Protein AF-A0A8S2HWI0-F1 (afdb_monomer_lite)

pLDDT: mean 72.21, std 16.5, range [36.41, 97.5]

Secondary structure (DSSP, 8-state):
-HHHHHHHHHH--HHHHHHHHHHHHHHHHHHHHSSSSS-HHHHHHHHHHHHHHHHTT-HHHHHHHHHH-HHHHHHHH-HHHHHHHHHHHHSSHHHHHHHHHHHHTSTTTTTS--TTHHHHHHHHT-HHHHHHHHHH-GGGGG---TTS--HHHHHHHH--SS-HHHHHHHHHTT--TT---TTS--HHHHHHSGGGHHHHHHHHHHHHHHTTT-HHHHHHHS--

Foldseek 3Di:
DVVVLVCCVVPNDPVSVLVVLLVVLVVVLCVLPVPDDDDPVSLVVVLVVLLVCLVVLVLVSVVCCCVPVVSVLVSQQDPVCVLSLVCSLVVDPSSVVSLVCVLVVPPPPRRPPDLCNLLSCLQVVVPVNNLSVCVVPVCQQCRADPQRDGSLLSNLAPHADDCLVVNVVSVVSVRDQADATNVRDGNLNSCPDPRNPVSVVVNVVVCVVVVVPDPPPCCVNVPD

Sequence (224 aa):
MTRAIETVKKNGTFVEIAQWEIMNIITDIYNSTETTSWNDNVNDEFKSILGRLINKNRVDAVLFIYRHLYHVRDFFNQSKNCRTIVDHITGNELGGQLIKTFIDKKPLQNWIIGKDLIFILLQKKERKFLKKLFLLFPFLVHQLDEDGNDPLLHICLKVRGCRHRFVQFLTTMKADLQRINFNGEDFFGAIHLERNRKLLKKLNMEEINHEQRNIRFIEIISNV

Structure (mmCIF, N/CA/C/O backbone):
data_AF-A0A8S2HWI0-F1
#
_entry.id   AF-A0A8S2HWI0-F1
#
loop_
_atom_site.group_PDB
_atom_site.id
_atom_site.type_symbol
_atom_site.label_atom_id
_atom_site.label_alt_id
_atom_site.label_comp_id
_atom_site.label_asym_id
_atom_site.label_entity_id
_atom_site.label_seq_id
_atom_site.pdbx_PDB_ins_code
_atom_site.Cartn_x
_atom_site.Cartn_y
_atom_site.Cartn_z
_atom_site.occupancy
_atom_site.B_iso_or_equiv
_atom_site.auth_seq_id
_atom_site.auth_com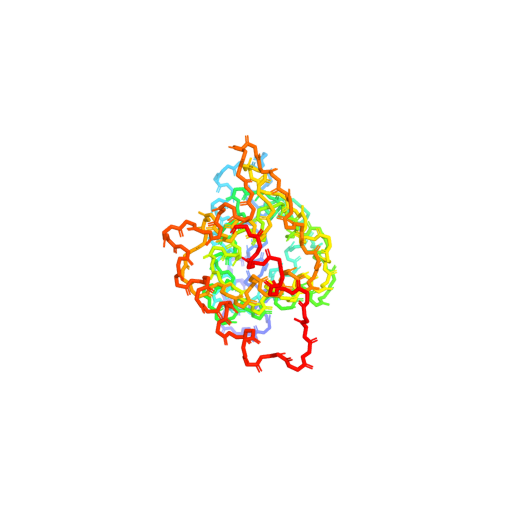p_id
_atom_site.auth_asym_id
_atom_site.auth_atom_id
_atom_site.pdbx_PDB_model_num
ATOM 1 N N . MET A 1 1 ? -25.343 11.512 34.340 1.00 43.44 1 MET A N 1
ATOM 2 C CA . MET A 1 1 ? -24.330 10.782 33.542 1.00 43.44 1 MET A CA 1
ATOM 3 C C . MET A 1 1 ? -23.050 10.500 34.329 1.00 43.44 1 MET A C 1
ATOM 5 O O . MET A 1 1 ? -22.689 9.340 34.447 1.00 43.44 1 MET A O 1
ATOM 9 N N . THR A 1 2 ? -22.410 11.499 34.946 1.00 40.59 2 THR A N 1
ATOM 10 C CA . THR A 1 2 ? -21.086 11.395 35.608 1.00 40.59 2 THR A CA 1
ATOM 11 C C . THR A 1 2 ? -20.974 10.337 36.719 1.00 40.59 2 THR A C 1
ATOM 13 O O . THR A 1 2 ? -19.967 9.644 36.797 1.00 40.59 2 THR A O 1
ATOM 16 N N . ARG A 1 3 ? -22.023 10.121 37.528 1.00 36.41 3 ARG A N 1
ATOM 17 C CA . ARG A 1 3 ? -22.025 9.070 38.571 1.00 36.41 3 ARG A CA 1
ATOM 18 C C . ARG A 1 3 ? -22.105 7.645 38.017 1.00 36.41 3 ARG A C 1
ATOM 20 O O . ARG A 1 3 ? -21.379 6.781 38.486 1.00 36.41 3 ARG A O 1
ATOM 27 N N . ALA A 1 4 ? -22.927 7.412 36.992 1.00 43.88 4 ALA A N 1
ATOM 28 C CA . ALA A 1 4 ? -23.010 6.106 36.327 1.00 43.88 4 ALA A CA 1
ATOM 29 C C . ALA A 1 4 ? -21.689 5.752 35.613 1.00 43.88 4 ALA A C 1
ATOM 31 O O . ALA A 1 4 ? -21.278 4.594 35.587 1.00 43.88 4 ALA A O 1
ATOM 32 N N . ILE A 1 5 ? -20.988 6.777 35.112 1.00 45.16 5 ILE A N 1
ATOM 33 C CA . ILE A 1 5 ? -19.678 6.676 34.454 1.00 45.16 5 ILE A CA 1
ATOM 34 C C . ILE A 1 5 ? -18.583 6.170 35.411 1.00 45.16 5 ILE A C 1
ATOM 36 O O . ILE A 1 5 ? -17.779 5.318 35.033 1.00 45.16 5 ILE A O 1
ATOM 40 N N . GLU A 1 6 ? -18.550 6.646 36.656 1.00 46.50 6 GLU A N 1
ATOM 41 C CA . GLU A 1 6 ? -17.571 6.174 37.647 1.00 46.50 6 GLU A CA 1
ATOM 42 C C . GLU A 1 6 ? -17.863 4.751 38.136 1.00 46.50 6 GLU A C 1
ATOM 44 O O . GLU A 1 6 ? -16.939 4.012 38.477 1.00 46.50 6 GLU A O 1
ATOM 49 N N . THR A 1 7 ? -19.135 4.340 38.139 1.00 44.84 7 THR A N 1
ATOM 50 C CA . THR A 1 7 ? -19.546 3.007 38.600 1.00 44.84 7 THR A CA 1
ATOM 51 C C . THR A 1 7 ? -19.172 1.907 37.603 1.00 44.84 7 THR A C 1
ATOM 53 O O . THR A 1 7 ? -18.623 0.888 38.014 1.00 44.84 7 THR A O 1
ATOM 56 N N . VAL A 1 8 ? -19.370 2.124 36.295 1.00 50.25 8 VAL A N 1
ATOM 57 C CA . VAL A 1 8 ? -18.982 1.149 35.251 1.00 50.25 8 VAL A CA 1
ATOM 58 C C . VAL A 1 8 ? -17.459 1.007 35.154 1.00 50.25 8 VAL A C 1
ATOM 60 O O . VAL A 1 8 ? -16.954 -0.100 35.002 1.00 50.25 8 VAL A O 1
ATOM 63 N N . LYS A 1 9 ? -16.702 2.098 35.333 1.00 51.06 9 LYS A N 1
ATOM 64 C CA . LYS A 1 9 ? -15.230 2.044 35.393 1.00 51.06 9 LYS A CA 1
ATOM 65 C C . LYS A 1 9 ? -14.687 1.256 36.584 1.00 51.06 9 LYS A C 1
ATOM 67 O O . LYS A 1 9 ? -13.630 0.647 36.459 1.00 51.06 9 LYS A O 1
ATOM 72 N N . LYS A 1 10 ? -15.357 1.326 37.739 1.00 51.72 10 LYS A N 1
ATOM 73 C CA . LYS A 1 10 ? -14.914 0.648 38.966 1.00 51.72 10 LYS A CA 1
ATOM 74 C C . LYS A 1 10 ? -15.351 -0.814 39.033 1.00 51.72 10 LYS A C 1
ATOM 76 O O . LYS A 1 10 ? -14.586 -1.626 39.537 1.00 51.72 10 LYS A O 1
ATOM 81 N N . ASN A 1 11 ? -16.548 -1.136 38.535 1.00 49.09 11 ASN A N 1
ATOM 82 C CA . ASN A 1 11 ? -17.209 -2.417 38.814 1.00 49.09 11 ASN A CA 1
ATOM 83 C C . ASN A 1 11 ? -17.697 -3.164 37.560 1.00 49.09 11 ASN A C 1
ATOM 85 O O . ASN A 1 11 ? -18.305 -4.223 37.694 1.00 49.09 11 ASN A O 1
ATOM 89 N N . GLY A 1 12 ? -17.489 -2.618 36.360 1.00 47.47 12 GLY A N 1
ATOM 90 C CA . GLY A 1 12 ? -17.929 -3.247 35.118 1.00 47.47 12 GLY A CA 1
ATOM 91 C C . GLY A 1 12 ? -17.100 -4.478 34.762 1.00 47.47 12 GLY A C 1
ATOM 92 O O . GLY A 1 12 ? -15.900 -4.557 35.027 1.00 47.47 12 GLY A O 1
ATOM 93 N N . THR A 1 13 ? -17.738 -5.435 34.101 1.00 55.41 13 THR A N 1
ATOM 94 C CA . THR A 1 13 ? -17.042 -6.516 33.406 1.00 55.41 13 THR A CA 1
ATOM 95 C C . THR A 1 13 ? -16.159 -5.946 32.292 1.00 55.41 13 THR A C 1
ATOM 97 O O . THR A 1 13 ? -16.391 -4.850 31.775 1.00 55.41 13 THR A O 1
ATOM 100 N N . PHE A 1 14 ? -15.148 -6.708 31.866 1.00 42.97 14 PHE A N 1
ATOM 101 C CA . PHE A 1 14 ? -14.262 -6.304 30.768 1.00 42.97 14 PHE A CA 1
ATOM 102 C C . PHE A 1 14 ? -15.039 -5.872 29.508 1.00 42.97 14 PHE A C 1
ATOM 104 O O . PHE A 1 14 ? -14.653 -4.914 28.844 1.00 42.97 14 PHE A O 1
ATOM 111 N N . VAL A 1 15 ? -16.165 -6.532 29.211 1.00 44.25 15 VAL A N 1
ATOM 112 C CA . VAL A 1 15 ? -17.039 -6.219 28.068 1.00 44.25 15 VAL A CA 1
ATOM 113 C C . VAL A 1 15 ? -17.748 -4.873 28.242 1.00 44.25 15 VAL A C 1
ATOM 115 O O . VAL A 1 15 ? -17.807 -4.094 27.294 1.00 44.25 15 VAL A O 1
ATOM 118 N N . GLU A 1 16 ? -18.237 -4.561 29.440 1.00 48.56 16 GLU A N 1
ATOM 119 C CA . GLU A 1 16 ? -18.929 -3.297 29.724 1.00 48.56 16 GLU A CA 1
ATOM 120 C C . GLU A 1 16 ? -17.967 -2.109 29.699 1.00 48.56 16 GLU A C 1
ATOM 122 O O . GLU A 1 16 ? -18.288 -1.067 29.132 1.00 48.56 16 GLU A O 1
ATOM 127 N N . ILE A 1 17 ? -16.749 -2.281 30.221 1.00 52.78 17 ILE A N 1
ATOM 128 C CA . ILE A 1 17 ? -15.680 -1.277 30.113 1.00 52.78 17 ILE A CA 1
ATOM 129 C C . ILE A 1 17 ? -15.308 -1.071 28.640 1.00 52.78 17 ILE A C 1
ATOM 131 O O . ILE A 1 17 ? -15.163 0.060 28.174 1.00 52.78 17 ILE A O 1
ATOM 135 N N . ALA A 1 18 ? -15.203 -2.162 27.884 1.00 53.66 18 ALA A N 1
ATOM 136 C CA . ALA A 1 18 ? -14.855 -2.136 26.476 1.00 53.66 18 ALA A CA 1
ATOM 137 C C . ALA A 1 18 ? -15.924 -1.434 25.613 1.00 53.66 18 ALA A C 1
ATOM 139 O O . ALA A 1 18 ? -15.571 -0.648 24.729 1.00 53.66 18 ALA A O 1
ATOM 140 N N . GLN A 1 19 ? -17.207 -1.691 25.867 1.00 55.00 19 GLN A N 1
ATOM 141 C CA . GLN A 1 19 ? -18.339 -1.018 25.223 1.00 55.00 19 GLN A CA 1
ATOM 142 C C . GLN A 1 19 ? -18.451 0.444 25.655 1.00 55.00 19 GLN A C 1
ATOM 144 O O . GLN A 1 19 ? -18.734 1.303 24.826 1.00 55.00 19 GLN A O 1
ATOM 149 N N . TRP A 1 20 ? -18.164 0.749 26.920 1.00 65.38 20 TRP A N 1
ATOM 150 C CA . TRP A 1 20 ? -18.146 2.113 27.436 1.00 65.38 20 TRP A CA 1
ATOM 151 C C . TRP A 1 20 ? -17.056 2.966 26.779 1.00 65.38 20 TRP A C 1
ATOM 153 O O . TRP A 1 20 ? -17.332 4.079 26.343 1.00 65.38 20 TRP A O 1
ATOM 163 N N . GLU A 1 21 ? -15.836 2.439 26.630 1.00 60.59 21 GLU A N 1
ATOM 164 C CA . GLU A 1 21 ? -14.765 3.142 25.913 1.00 60.59 21 GLU A CA 1
ATOM 165 C C . GLU A 1 21 ? -15.150 3.420 24.455 1.00 60.59 21 GLU A C 1
ATOM 167 O O . GLU A 1 21 ? -14.889 4.511 23.953 1.00 60.59 21 GLU A O 1
ATOM 172 N N . ILE A 1 22 ? -15.808 2.459 23.794 1.00 60.03 22 ILE A N 1
ATOM 173 C CA . ILE A 1 22 ? -16.350 2.636 22.441 1.00 60.03 22 ILE A CA 1
ATOM 174 C C . ILE A 1 22 ? -17.415 3.733 22.431 1.00 60.03 22 ILE A C 1
ATOM 176 O O . ILE A 1 22 ? -17.346 4.621 21.591 1.00 60.03 22 ILE A O 1
ATOM 180 N N . MET A 1 23 ? -18.376 3.700 23.354 1.00 65.00 23 MET A N 1
ATOM 181 C CA . MET A 1 23 ? -19.466 4.677 23.414 1.00 65.00 23 MET A CA 1
ATOM 182 C C . MET A 1 23 ? -18.968 6.086 23.714 1.00 65.00 23 MET A C 1
ATOM 184 O O . MET A 1 23 ? -19.448 7.031 23.097 1.00 65.00 23 MET A O 1
ATOM 188 N N . ASN A 1 24 ? -17.980 6.239 24.594 1.00 66.81 24 ASN A N 1
ATOM 189 C CA . ASN A 1 24 ? -17.339 7.527 24.828 1.00 66.81 24 ASN A CA 1
ATOM 190 C C . ASN A 1 24 ? -16.636 8.033 23.576 1.00 66.81 24 ASN A C 1
ATOM 192 O O . ASN A 1 24 ? -16.841 9.172 23.197 1.00 66.81 24 ASN A O 1
ATOM 196 N N . ILE A 1 25 ? -15.879 7.172 22.896 1.00 63.09 25 ILE A N 1
ATOM 197 C CA . ILE A 1 25 ? -15.217 7.532 21.643 1.00 63.09 25 ILE A CA 1
ATOM 198 C C . ILE A 1 25 ? -16.237 7.925 20.569 1.00 63.09 25 ILE A C 1
ATOM 200 O O . ILE A 1 25 ? -16.042 8.918 19.882 1.00 63.09 25 ILE A O 1
ATOM 204 N N . ILE A 1 26 ? -17.337 7.181 20.434 1.00 65.00 26 ILE A N 1
ATOM 205 C CA . ILE A 1 26 ? -18.432 7.522 19.518 1.00 65.00 26 ILE A CA 1
ATOM 206 C C . ILE A 1 26 ? -19.050 8.864 19.905 1.00 65.00 26 ILE A C 1
ATOM 208 O O . ILE A 1 26 ? -19.326 9.662 19.023 1.00 65.00 26 ILE A O 1
ATOM 212 N N . THR A 1 27 ? -19.246 9.120 21.197 1.00 66.94 27 THR A N 1
ATOM 213 C CA . THR A 1 27 ? -19.812 10.378 21.702 1.00 66.94 27 THR A CA 1
ATOM 214 C C . THR A 1 27 ? -18.865 11.550 21.447 1.00 66.94 27 THR A C 1
ATOM 216 O O . THR A 1 27 ? -19.312 12.588 20.980 1.00 66.94 27 THR A O 1
ATOM 219 N N . ASP A 1 28 ? -17.560 11.378 21.665 1.00 65.31 28 ASP A N 1
ATOM 220 C CA . ASP A 1 28 ? -16.526 12.376 21.366 1.00 65.31 28 ASP A CA 1
ATOM 221 C C . ASP A 1 28 ? -16.476 12.677 19.855 1.00 65.31 28 ASP A C 1
ATOM 223 O O . ASP A 1 28 ? -16.432 13.833 19.436 1.00 65.31 28 ASP A O 1
ATOM 227 N N . ILE A 1 29 ? -16.572 11.641 19.015 1.00 61.88 29 ILE A N 1
ATOM 228 C CA . ILE A 1 29 ? -16.668 11.777 17.553 1.00 61.88 29 ILE A CA 1
ATOM 229 C C . ILE A 1 29 ? -17.963 12.488 17.148 1.00 61.88 29 ILE A C 1
ATOM 231 O O . ILE A 1 29 ? -17.956 13.359 16.285 1.00 61.88 29 ILE A O 1
ATOM 235 N N . TYR A 1 30 ? -19.088 12.125 17.752 1.00 64.94 30 TYR A N 1
ATOM 236 C CA . TYR A 1 30 ? -20.390 12.694 17.427 1.00 64.94 30 TYR A CA 1
ATOM 237 C C . TYR A 1 30 ? -20.452 14.177 17.827 1.00 64.94 30 TYR A C 1
ATOM 239 O O . TYR A 1 30 ? -20.789 15.023 17.007 1.00 64.94 30 TYR A O 1
ATOM 247 N N . ASN A 1 31 ? -19.978 14.517 19.028 1.00 65.19 31 ASN A N 1
ATOM 248 C CA . ASN A 1 31 ? -19.883 15.896 19.511 1.00 65.19 31 ASN A CA 1
ATOM 249 C C . ASN A 1 31 ? -18.916 16.752 18.672 1.00 65.19 31 ASN A C 1
ATOM 251 O O . ASN A 1 31 ? -19.182 17.933 18.447 1.00 65.19 31 ASN A O 1
ATOM 255 N N . SER A 1 32 ? -17.807 16.176 18.192 1.00 59.81 32 SER A N 1
ATOM 256 C CA . SER A 1 32 ? -16.852 16.881 17.319 1.00 59.81 32 SER A CA 1
ATOM 257 C C . SER A 1 32 ? -17.343 17.030 15.871 1.00 59.81 32 SER A C 1
ATOM 259 O O . SER A 1 32 ? -16.843 17.891 15.150 1.00 59.81 32 SER A O 1
ATOM 261 N N . THR A 1 33 ? -18.346 16.253 15.441 1.00 57.75 33 THR A N 1
ATOM 262 C CA . THR A 1 33 ? -18.880 16.267 14.063 1.00 57.75 33 THR A CA 1
ATOM 263 C C . THR A 1 33 ? -20.257 16.922 13.922 1.00 57.75 33 THR A C 1
ATOM 265 O O . THR A 1 33 ? -20.608 17.331 12.817 1.00 57.75 33 THR A O 1
ATOM 268 N N . GLU A 1 34 ? -21.023 17.102 15.005 1.00 52.88 34 GLU A N 1
ATOM 269 C CA . GLU A 1 34 ? -22.351 17.745 14.979 1.00 52.88 34 GLU A CA 1
ATOM 270 C C . GLU A 1 34 ? -22.319 19.248 14.651 1.00 52.88 34 GLU A C 1
ATOM 272 O O . GLU A 1 34 ? -23.355 19.827 14.329 1.00 52.88 34 GLU A O 1
ATOM 277 N N . THR A 1 35 ? -21.153 19.901 14.711 1.00 47.28 35 THR A N 1
ATOM 278 C CA . THR A 1 35 ? -21.071 21.371 14.641 1.00 47.28 35 THR A CA 1
ATOM 279 C C . THR A 1 35 ? -20.371 21.938 13.407 1.00 47.28 35 THR A C 1
ATOM 281 O O . THR A 1 35 ? -20.519 23.127 13.144 1.00 47.28 35 THR A O 1
ATOM 284 N N . THR A 1 36 ? -19.648 21.151 12.603 1.00 46.75 36 THR A N 1
ATOM 285 C CA . THR A 1 36 ? -18.991 21.665 11.384 1.00 46.75 36 THR A CA 1
ATOM 286 C C . THR A 1 36 ? -18.715 20.575 10.351 1.00 46.75 36 THR A C 1
ATOM 288 O O . THR A 1 36 ? -18.525 19.407 10.677 1.00 46.75 36 THR A O 1
ATOM 291 N N . SER A 1 37 ? -18.643 20.980 9.079 1.00 56.03 37 SER A N 1
ATOM 292 C CA . SER A 1 37 ? -18.050 20.185 7.998 1.00 56.03 37 SER A CA 1
ATOM 293 C C . SER A 1 37 ? -16.707 19.594 8.438 1.00 56.03 37 SER A C 1
ATOM 295 O O . SER A 1 37 ? -15.893 20.334 8.994 1.00 56.03 37 SER A O 1
ATOM 297 N N . TRP A 1 38 ? -16.460 18.312 8.142 1.00 59.75 38 TRP A N 1
ATOM 298 C CA . TRP A 1 38 ? -15.186 17.621 8.386 1.00 59.75 38 TRP A CA 1
ATOM 299 C C . TRP A 1 38 ? -13.982 18.495 8.002 1.00 59.75 38 TRP A C 1
ATOM 301 O O . TRP A 1 38 ? -13.651 18.640 6.825 1.00 59.75 38 TRP A O 1
ATOM 311 N N . ASN A 1 39 ? -13.339 19.087 9.008 1.00 62.12 39 ASN A N 1
ATOM 312 C CA . ASN A 1 39 ? -12.193 19.980 8.863 1.00 62.12 39 ASN A CA 1
ATOM 313 C C . ASN A 1 39 ? -10.931 19.327 9.451 1.00 62.12 39 ASN A C 1
ATOM 315 O O . ASN A 1 39 ? -10.969 18.214 9.980 1.00 62.12 39 ASN A O 1
ATOM 319 N N . ASP A 1 40 ? -9.786 19.994 9.326 1.00 67.56 40 ASP A N 1
ATOM 320 C CA . ASP A 1 40 ? -8.505 19.423 9.752 1.00 67.56 40 ASP A CA 1
ATOM 321 C C . ASP A 1 40 ? -8.408 19.177 11.266 1.00 67.56 40 ASP A C 1
ATOM 323 O O . ASP A 1 40 ? -7.804 18.186 11.671 1.00 67.56 40 ASP A O 1
ATOM 327 N N . ASN A 1 41 ? -9.101 19.964 12.094 1.00 66.88 41 ASN A N 1
ATOM 328 C CA . ASN A 1 41 ? -9.112 19.764 13.546 1.00 66.88 41 ASN A CA 1
ATOM 329 C C . ASN A 1 41 ? -9.833 18.462 13.937 1.00 66.88 41 ASN A C 1
ATOM 331 O O . ASN A 1 41 ? -9.316 17.686 14.740 1.00 66.88 41 ASN A O 1
ATOM 335 N N . VAL A 1 42 ? -10.987 18.179 13.318 1.00 67.88 42 VAL A N 1
ATOM 336 C CA . VAL A 1 42 ? -11.734 16.922 13.531 1.00 67.88 42 VAL A CA 1
ATOM 337 C C . VAL A 1 42 ? -10.920 15.715 13.047 1.00 67.88 42 VAL A C 1
ATOM 339 O O . VAL A 1 42 ? -10.902 14.665 13.694 1.00 67.88 42 VAL A O 1
ATOM 342 N N . ASN A 1 43 ? -10.181 15.864 11.940 1.00 70.50 43 ASN A N 1
ATOM 343 C CA . ASN A 1 43 ? -9.282 14.818 11.448 1.00 70.50 43 ASN A CA 1
ATOM 344 C C . ASN A 1 43 ? -8.189 14.476 12.468 1.00 70.50 43 ASN A C 1
ATOM 346 O O . ASN A 1 43 ? -7.896 13.299 12.675 1.00 70.50 43 ASN A O 1
ATOM 350 N N . ASP A 1 44 ? -7.572 15.476 13.094 1.00 73.25 44 ASP A N 1
ATOM 351 C CA . ASP A 1 44 ? -6.461 15.257 14.022 1.00 73.25 44 ASP A CA 1
ATOM 352 C C . ASP A 1 44 ? -6.911 14.632 15.348 1.00 73.25 44 ASP A C 1
ATOM 354 O O . ASP A 1 44 ? -6.257 13.713 15.859 1.00 73.25 44 ASP A O 1
ATOM 358 N N . GLU A 1 45 ? -8.076 15.028 15.857 1.00 71.94 45 GLU A N 1
ATOM 359 C CA . GLU A 1 45 ? -8.686 14.375 17.015 1.00 71.94 45 GLU A CA 1
ATOM 360 C C . GLU A 1 45 ? -9.023 12.907 16.715 1.00 71.94 45 GLU A C 1
ATOM 362 O O . GLU A 1 45 ? -8.665 12.002 17.482 1.00 71.94 45 GLU A O 1
ATOM 367 N N . PHE A 1 46 ? -9.617 12.639 15.548 1.00 73.50 46 PHE A N 1
ATOM 368 C CA . PHE A 1 46 ? -9.934 11.275 15.148 1.00 73.50 46 PHE A CA 1
ATOM 369 C C . PHE A 1 46 ? -8.679 10.415 14.921 1.00 73.50 46 PHE A C 1
ATOM 371 O O . PHE A 1 46 ? -8.659 9.255 15.340 1.00 73.50 46 PHE A O 1
ATOM 378 N N . LYS A 1 47 ? -7.591 10.960 14.352 1.00 75.50 47 LYS A N 1
ATOM 379 C CA . LYS A 1 47 ? -6.288 10.261 14.265 1.00 75.50 47 LYS A CA 1
ATOM 380 C C . LYS A 1 47 ? -5.806 9.817 15.646 1.00 75.50 47 LYS A C 1
ATOM 382 O O . LYS A 1 47 ? -5.401 8.666 15.812 1.00 75.50 47 LYS A O 1
ATOM 387 N N . SER A 1 48 ? -5.884 10.702 16.641 1.00 76.00 48 SER A N 1
ATOM 388 C CA . SER A 1 48 ? -5.489 10.403 18.023 1.00 76.00 48 SER A CA 1
ATOM 389 C C . SER A 1 48 ? -6.353 9.298 18.644 1.00 76.00 48 SER A C 1
ATOM 391 O O . SER A 1 48 ? -5.840 8.348 19.246 1.00 76.00 48 SER A O 1
ATOM 393 N N . ILE A 1 49 ? -7.674 9.368 18.461 1.00 75.62 49 ILE A N 1
ATOM 394 C CA . ILE A 1 49 ? -8.619 8.320 18.876 1.00 75.62 49 ILE A CA 1
ATOM 395 C C . ILE A 1 49 ? -8.274 6.979 18.217 1.00 75.62 49 ILE A C 1
ATOM 397 O O . ILE A 1 49 ? -8.145 5.967 18.911 1.00 75.62 49 ILE A O 1
ATOM 401 N N . LEU A 1 50 ? -8.083 6.966 16.898 1.00 75.50 50 LEU A N 1
ATOM 402 C CA . LEU A 1 50 ? -7.770 5.764 16.135 1.00 75.50 50 LEU A CA 1
ATOM 403 C C . LEU A 1 50 ? -6.448 5.136 16.595 1.00 75.50 50 LEU A C 1
ATOM 405 O O . LEU A 1 50 ? -6.398 3.931 16.838 1.00 75.50 50 LEU A O 1
ATOM 409 N N . GLY A 1 51 ? -5.404 5.945 16.791 1.00 75.00 51 GLY A N 1
ATOM 410 C CA . GLY A 1 51 ? -4.124 5.485 17.330 1.00 75.00 51 GLY A CA 1
ATOM 411 C C . GLY A 1 51 ? -4.278 4.818 18.701 1.00 75.00 51 GLY A C 1
ATOM 412 O O . GLY A 1 51 ? -3.736 3.735 18.928 1.00 75.00 51 GLY A O 1
ATOM 413 N N . ARG A 1 52 ? -5.087 5.400 19.599 1.00 77.56 52 ARG A N 1
ATOM 414 C CA . ARG A 1 52 ? -5.398 4.801 20.911 1.00 77.56 52 ARG A CA 1
ATOM 415 C C . ARG A 1 52 ? -6.147 3.473 20.784 1.00 77.56 52 ARG A C 1
ATOM 417 O O . ARG A 1 52 ? -5.798 2.525 21.484 1.00 77.56 52 ARG A O 1
ATOM 424 N N . LEU A 1 53 ? -7.144 3.385 19.901 1.00 76.75 53 LEU A N 1
ATOM 425 C CA . LEU A 1 53 ? -7.908 2.153 19.668 1.00 76.75 53 LEU A CA 1
ATOM 426 C C . LEU A 1 53 ? -7.021 1.017 19.151 1.00 76.75 53 LEU A C 1
ATOM 428 O O . LEU A 1 53 ? -7.103 -0.104 19.654 1.00 76.75 53 LEU A O 1
ATOM 432 N N . ILE A 1 54 ? -6.142 1.310 18.190 1.00 73.94 54 ILE A N 1
ATOM 433 C CA . ILE A 1 54 ? -5.203 0.332 17.628 1.00 73.94 54 ILE A CA 1
ATOM 434 C C . ILE A 1 54 ? -4.221 -0.139 18.705 1.00 73.94 54 ILE A C 1
ATOM 436 O O . ILE A 1 54 ? -4.050 -1.343 18.891 1.00 73.94 54 ILE A O 1
ATOM 440 N N . ASN A 1 55 ? -3.643 0.789 19.474 1.00 74.25 55 ASN A N 1
ATOM 441 C CA . ASN A 1 55 ? -2.712 0.461 20.559 1.00 74.25 55 ASN A CA 1
ATOM 442 C C . ASN A 1 55 ? -3.361 -0.374 21.675 1.00 74.25 55 ASN A C 1
ATOM 444 O O . ASN A 1 55 ? -2.685 -1.179 22.308 1.00 74.25 55 ASN A O 1
ATOM 448 N N . LYS A 1 56 ? -4.671 -0.215 21.904 1.00 74.12 56 LYS A N 1
ATOM 449 C CA . LYS A 1 56 ? -5.455 -1.013 22.862 1.00 74.12 56 LYS A CA 1
ATOM 450 C C . LYS A 1 56 ? -6.021 -2.317 22.276 1.00 74.12 56 LYS A C 1
ATOM 452 O O . LYS A 1 56 ? -6.831 -2.968 22.930 1.00 74.12 56 LYS A O 1
ATOM 457 N N . ASN A 1 57 ? -5.641 -2.697 21.054 1.00 70.81 57 ASN A N 1
ATOM 458 C CA . ASN A 1 57 ? -6.174 -3.860 20.334 1.00 70.81 57 ASN A CA 1
ATOM 459 C C . ASN A 1 57 ? -7.708 -3.860 20.169 1.00 70.81 57 ASN A C 1
ATOM 461 O O . ASN A 1 57 ? -8.354 -4.908 20.139 1.00 70.81 57 ASN A O 1
ATOM 465 N N . ARG A 1 58 ? -8.322 -2.680 20.061 1.00 74.44 58 ARG A N 1
ATOM 466 C CA . ARG A 1 58 ? -9.778 -2.532 19.931 1.00 74.44 58 ARG A CA 1
ATOM 467 C C . ARG A 1 58 ? -10.220 -2.597 18.471 1.00 74.44 58 ARG A C 1
ATOM 469 O O . ARG A 1 58 ? -10.834 -1.678 17.936 1.00 74.44 58 ARG A O 1
ATOM 476 N N . VAL A 1 59 ? -9.870 -3.698 17.805 1.00 71.12 59 VAL A N 1
ATOM 477 C CA . VAL A 1 59 ? -10.240 -3.989 16.406 1.00 71.12 59 VAL A CA 1
ATOM 478 C C . VAL A 1 59 ? -11.757 -3.963 16.206 1.00 71.12 59 VAL A C 1
ATOM 480 O O . VAL A 1 59 ? -12.256 -3.467 15.196 1.00 71.12 59 VAL A O 1
ATOM 483 N N . ASP A 1 60 ? -12.482 -4.474 17.197 1.00 70.19 60 ASP A N 1
ATOM 484 C CA . ASP A 1 60 ? -13.937 -4.442 17.316 1.00 70.19 60 ASP A CA 1
ATOM 485 C C . ASP A 1 60 ? -14.497 -3.015 17.232 1.00 70.19 60 ASP A C 1
ATOM 487 O O . ASP A 1 60 ? -15.416 -2.762 16.453 1.00 70.19 60 ASP A O 1
ATOM 491 N N . ALA A 1 61 ? -13.893 -2.077 17.964 1.00 74.19 61 ALA A N 1
ATOM 492 C CA . ALA A 1 61 ? -14.280 -0.671 17.980 1.00 74.19 61 ALA A CA 1
ATOM 493 C C . ALA A 1 61 ? -14.084 -0.008 16.618 1.00 74.19 61 ALA A C 1
ATOM 495 O O . ALA A 1 61 ? -14.988 0.649 16.107 1.00 74.19 61 ALA A O 1
ATOM 496 N N . VAL A 1 62 ? -12.911 -0.205 16.006 1.00 74.81 62 VAL A N 1
ATOM 497 C CA . VAL A 1 62 ? -12.604 0.401 14.703 1.00 74.81 62 VAL A CA 1
ATOM 498 C C . VAL A 1 62 ? -13.542 -0.154 13.623 1.00 74.81 62 VAL A C 1
ATOM 500 O O . VAL A 1 62 ? -14.055 0.604 12.801 1.00 74.81 62 VAL A O 1
ATOM 503 N N . LEU A 1 63 ? -13.837 -1.461 13.653 1.00 72.56 63 LEU A N 1
ATOM 504 C CA . LEU A 1 63 ? -14.839 -2.086 12.780 1.00 72.56 63 LEU A CA 1
ATOM 505 C C . LEU A 1 63 ? -16.239 -1.511 12.990 1.00 72.56 63 LEU A C 1
ATOM 507 O O . LEU A 1 63 ? -16.944 -1.274 12.009 1.00 72.56 63 LEU A O 1
ATOM 511 N N . PHE A 1 64 ? -16.648 -1.312 14.244 1.00 74.06 64 PHE A N 1
ATOM 512 C CA . PHE A 1 64 ? -17.945 -0.734 14.574 1.00 74.06 64 PHE A CA 1
ATOM 513 C C . PHE A 1 64 ? -18.064 0.689 14.020 1.00 74.06 64 PHE A C 1
ATOM 515 O O . PHE A 1 64 ? -18.995 0.969 13.265 1.00 74.06 64 PHE A O 1
ATOM 522 N N . ILE A 1 65 ? -17.081 1.547 14.314 1.00 73.94 65 ILE A N 1
ATOM 523 C CA . ILE A 1 65 ? -17.006 2.930 13.822 1.00 73.94 65 ILE A CA 1
ATOM 524 C C . ILE A 1 65 ? -17.113 2.946 12.295 1.00 73.94 65 ILE A C 1
ATOM 526 O O . ILE A 1 65 ? -17.988 3.605 11.746 1.00 73.94 65 ILE A O 1
ATOM 530 N N . TYR A 1 66 ? -16.300 2.148 11.601 1.00 72.31 66 TYR A N 1
ATOM 531 C CA . TYR A 1 66 ? -16.316 2.095 10.139 1.00 72.31 66 TYR A CA 1
ATOM 532 C C . TYR A 1 66 ? -17.678 1.675 9.550 1.00 72.31 66 TYR A C 1
ATOM 534 O O . TYR A 1 66 ? -18.126 2.188 8.514 1.00 72.31 66 TYR A O 1
ATOM 542 N N . ARG A 1 67 ? -18.335 0.690 10.174 1.00 71.38 67 ARG A N 1
ATOM 543 C CA . ARG A 1 67 ? -19.595 0.117 9.679 1.00 71.38 67 ARG A CA 1
ATOM 544 C C . ARG A 1 67 ? -20.790 1.020 9.946 1.00 71.38 67 ARG A C 1
ATOM 546 O O . ARG A 1 67 ? -21.658 1.101 9.081 1.00 71.38 67 ARG A O 1
ATOM 553 N N . HIS A 1 68 ? -20.817 1.671 11.103 1.00 69.38 68 HIS A N 1
ATOM 554 C CA . HIS A 1 68 ? -22.009 2.342 11.613 1.00 69.38 68 HIS A CA 1
ATOM 555 C C . HIS A 1 68 ? -21.916 3.873 11.600 1.00 69.38 68 HIS A C 1
ATOM 557 O O . HIS A 1 68 ? -22.955 4.524 11.573 1.00 69.38 68 HIS A O 1
ATOM 563 N N . LEU A 1 69 ? -20.716 4.463 11.549 1.00 69.44 69 LEU A N 1
ATOM 564 C CA . LEU A 1 69 ? -20.530 5.916 11.495 1.00 69.44 69 LEU A CA 1
ATOM 565 C C . LEU A 1 69 ? -20.101 6.354 10.091 1.00 69.44 69 LEU A C 1
ATOM 567 O O . LEU A 1 69 ? -18.916 6.450 9.776 1.00 69.44 69 LEU A O 1
ATOM 571 N N . TYR A 1 70 ? -21.089 6.611 9.227 1.00 64.69 70 TYR A N 1
ATOM 572 C CA . TYR A 1 70 ? -20.854 6.920 7.810 1.00 64.69 70 TYR A CA 1
ATOM 573 C C . TYR A 1 70 ? -19.984 8.171 7.605 1.00 64.69 70 TYR A C 1
ATOM 575 O O . TYR A 1 70 ? -19.097 8.153 6.765 1.00 64.69 70 TYR A O 1
ATOM 583 N N . HIS A 1 71 ? -20.176 9.218 8.407 1.00 61.47 71 HIS A N 1
ATOM 584 C CA . HIS A 1 71 ? -19.405 10.459 8.315 1.00 61.47 71 HIS A CA 1
ATOM 585 C C . HIS A 1 71 ? -17.926 10.232 8.672 1.00 61.47 71 HIS A C 1
ATOM 587 O O . HIS A 1 71 ? -17.044 10.864 8.108 1.00 61.47 71 HIS A O 1
ATOM 593 N N . VAL A 1 72 ? -17.632 9.264 9.546 1.00 64.06 72 VAL A N 1
ATOM 594 C CA . VAL A 1 72 ? -16.260 8.844 9.880 1.00 64.06 72 VAL A CA 1
ATOM 595 C C . VAL A 1 72 ? -15.654 7.963 8.794 1.00 64.06 72 VAL A C 1
ATOM 597 O O . VAL A 1 72 ? -14.436 7.876 8.668 1.00 64.06 72 VAL A O 1
ATOM 600 N N . ARG A 1 73 ? -16.474 7.307 7.968 1.00 67.25 73 ARG A N 1
ATOM 601 C CA . ARG A 1 73 ? -15.978 6.513 6.839 1.00 67.25 73 ARG A CA 1
ATOM 602 C C . ARG A 1 73 ? -15.153 7.368 5.880 1.00 67.25 73 ARG A C 1
ATOM 604 O O . ARG A 1 73 ? -14.123 6.901 5.397 1.00 67.25 73 ARG A O 1
ATOM 611 N N . ASP A 1 74 ? -15.572 8.610 5.665 1.00 67.00 74 ASP A N 1
ATOM 612 C CA . ASP A 1 74 ? -14.911 9.538 4.752 1.00 67.00 74 ASP A CA 1
ATOM 613 C C . ASP A 1 74 ? -13.502 9.902 5.220 1.00 67.00 74 ASP A C 1
ATOM 615 O O . ASP A 1 74 ? -12.596 9.969 4.391 1.00 67.00 74 ASP A O 1
ATOM 619 N N . PHE A 1 75 ? -13.267 10.013 6.534 1.00 70.69 75 PHE A N 1
ATOM 620 C CA . PHE A 1 75 ? -11.923 10.204 7.092 1.00 70.69 75 PHE A CA 1
ATOM 621 C C . PHE A 1 75 ? -10.930 9.166 6.572 1.00 70.69 75 PHE A C 1
ATOM 623 O O . PHE A 1 75 ? -9.799 9.500 6.213 1.00 70.69 75 PHE A O 1
ATOM 630 N N . PHE A 1 76 ? -11.351 7.902 6.540 1.00 66.06 76 PHE A N 1
ATOM 631 C CA . PHE A 1 76 ? -10.481 6.814 6.124 1.00 66.06 76 PHE A CA 1
ATOM 632 C C . PHE A 1 76 ? -10.239 6.780 4.614 1.00 66.06 76 PHE A C 1
ATOM 634 O O . PHE A 1 76 ? -9.206 6.277 4.176 1.00 66.06 76 PHE A O 1
ATOM 641 N N . ASN A 1 77 ? -11.173 7.323 3.835 1.00 65.12 77 ASN A N 1
ATOM 642 C CA . ASN A 1 77 ? -11.077 7.387 2.381 1.00 65.12 77 ASN A CA 1
ATOM 643 C C . ASN A 1 77 ? -10.275 8.611 1.898 1.00 65.12 77 ASN A C 1
ATOM 645 O O . ASN A 1 77 ? -9.929 8.695 0.721 1.00 65.12 77 ASN A O 1
ATOM 649 N N . GLN A 1 78 ? -9.956 9.559 2.785 1.00 72.06 78 GLN A N 1
ATOM 650 C CA . GLN A 1 78 ? -9.115 10.709 2.457 1.00 72.06 78 GLN A CA 1
ATOM 651 C C . GLN A 1 78 ? -7.646 10.289 2.296 1.00 72.06 78 GLN A C 1
ATOM 653 O O . GLN A 1 78 ? -7.012 9.802 3.238 1.00 72.06 78 GLN A O 1
ATOM 658 N N . SER A 1 79 ? -7.068 10.560 1.121 1.00 67.75 79 SER A N 1
ATOM 659 C CA . SER A 1 79 ? -5.663 10.254 0.797 1.00 67.75 79 SER A CA 1
ATOM 660 C C . SER A 1 79 ? -4.680 10.805 1.837 1.00 67.75 79 SER A C 1
ATOM 662 O O . SER A 1 79 ? -3.798 10.076 2.295 1.00 67.75 79 SER A O 1
ATOM 664 N N . LYS A 1 80 ? -4.895 12.045 2.306 1.00 72.75 80 LYS A N 1
ATOM 665 C CA . LYS A 1 80 ? -4.066 12.704 3.336 1.00 72.75 80 LYS A CA 1
ATOM 666 C C . LYS A 1 80 ? -3.963 11.922 4.651 1.00 72.75 80 LYS A C 1
ATOM 668 O O . LYS A 1 80 ? -2.941 11.995 5.326 1.00 72.75 80 LYS A O 1
ATOM 673 N N . ASN A 1 81 ? -4.987 11.144 5.004 1.00 74.00 81 ASN A N 1
ATOM 674 C CA . ASN A 1 81 ? -5.014 10.364 6.242 1.00 74.00 81 ASN A CA 1
ATOM 675 C C . ASN A 1 81 ? -4.507 8.932 6.039 1.00 74.00 81 ASN A C 1
ATOM 677 O O . ASN A 1 81 ? -4.098 8.284 7.005 1.00 74.00 81 ASN A O 1
ATOM 681 N N . CYS A 1 82 ? -4.496 8.442 4.793 1.00 75.75 82 CYS A N 1
ATOM 682 C CA . CYS A 1 82 ? -4.151 7.063 4.455 1.00 75.75 82 CYS A CA 1
ATOM 683 C C . CYS A 1 82 ? -2.785 6.656 5.025 1.00 75.75 82 CYS A C 1
ATOM 685 O O . CYS A 1 82 ? -2.669 5.604 5.650 1.00 75.75 82 CYS A O 1
ATOM 687 N N . ARG A 1 83 ? -1.760 7.511 4.897 1.00 78.75 83 ARG A N 1
ATOM 688 C CA . ARG A 1 83 ? -0.419 7.217 5.427 1.00 78.75 83 ARG A CA 1
ATOM 689 C C . ARG A 1 83 ? -0.408 7.069 6.944 1.00 78.75 83 ARG A C 1
ATOM 691 O O . ARG A 1 83 ? 0.071 6.052 7.427 1.00 78.75 83 ARG A O 1
ATOM 698 N N . THR A 1 84 ? -0.978 8.022 7.679 1.00 78.06 84 THR A N 1
ATOM 699 C CA . THR A 1 84 ? -1.045 7.968 9.148 1.00 78.06 84 THR A CA 1
ATOM 700 C C . THR A 1 84 ? -1.778 6.720 9.630 1.00 78.06 84 THR A C 1
ATOM 702 O O . THR A 1 84 ? -1.326 6.048 10.555 1.00 78.06 84 THR A O 1
ATOM 705 N N . ILE A 1 85 ? -2.885 6.371 8.971 1.00 75.44 85 ILE A N 1
ATOM 706 C CA . ILE A 1 85 ? -3.634 5.150 9.267 1.00 75.44 85 ILE A CA 1
ATOM 707 C C . ILE A 1 85 ? -2.734 3.932 9.043 1.00 75.44 85 ILE A C 1
ATOM 709 O O . ILE A 1 85 ? -2.546 3.135 9.955 1.00 75.44 85 ILE A O 1
ATOM 713 N N . VAL A 1 86 ? -2.117 3.801 7.868 1.00 78.88 86 VAL A N 1
ATOM 714 C CA . VAL A 1 86 ? -1.223 2.674 7.567 1.00 78.88 86 VAL A CA 1
ATOM 715 C C . VAL A 1 86 ? -0.050 2.609 8.548 1.00 78.88 86 VAL A C 1
ATOM 717 O O . VAL A 1 86 ? 0.311 1.518 8.976 1.00 78.88 86 VAL A O 1
ATOM 720 N N . ASP A 1 87 ? 0.517 3.743 8.955 1.00 80.25 87 ASP A N 1
ATOM 721 C CA . ASP A 1 87 ? 1.601 3.800 9.937 1.00 80.25 87 ASP A CA 1
ATOM 722 C C . ASP A 1 87 ? 1.176 3.247 11.298 1.00 80.25 87 ASP A C 1
ATOM 724 O O . ASP A 1 87 ? 1.892 2.420 11.865 1.00 80.25 87 ASP A O 1
ATOM 728 N N . HIS A 1 88 ? -0.004 3.625 11.791 1.00 74.00 88 HIS A N 1
ATOM 729 C CA . HIS A 1 88 ? -0.542 3.053 13.024 1.00 74.00 88 HIS A CA 1
ATOM 730 C C . HIS A 1 88 ? -0.808 1.559 12.895 1.00 74.00 88 HIS A C 1
ATOM 732 O O . HIS A 1 88 ? -0.540 0.806 13.831 1.00 74.00 88 HIS A O 1
ATOM 738 N N . ILE A 1 89 ? -1.330 1.122 11.748 1.00 73.94 89 ILE A N 1
ATOM 739 C CA . ILE A 1 89 ? -1.746 -0.264 11.611 1.00 73.94 89 ILE A CA 1
ATOM 740 C C . ILE A 1 89 ? -0.562 -1.202 11.338 1.00 73.94 89 ILE A C 1
ATOM 742 O O . ILE A 1 89 ? -0.560 -2.332 11.807 1.00 73.94 89 ILE A O 1
ATOM 746 N N . THR A 1 90 ? 0.477 -0.781 10.621 1.00 75.19 90 THR A N 1
ATOM 747 C CA . THR A 1 90 ? 1.630 -1.665 10.372 1.00 75.19 90 THR A CA 1
ATOM 748 C C . THR A 1 90 ? 2.793 -1.439 11.336 1.00 75.19 90 THR A C 1
ATOM 750 O O . THR A 1 90 ? 3.745 -2.215 11.350 1.00 75.19 90 THR A O 1
ATOM 753 N N . GLY A 1 91 ? 2.711 -0.412 12.187 1.00 75.44 91 GLY A N 1
ATOM 754 C CA . GLY A 1 91 ? 3.720 -0.104 13.198 1.00 75.44 91 GLY A CA 1
ATOM 755 C C . GLY A 1 91 ? 3.766 -1.072 14.386 1.00 75.44 91 GLY A C 1
ATOM 756 O O . GLY A 1 91 ? 4.721 -1.021 15.156 1.00 75.44 91 GLY A O 1
ATOM 757 N N . ASN A 1 92 ? 2.774 -1.954 14.559 1.00 71.06 92 ASN A N 1
ATOM 758 C CA . ASN A 1 92 ? 2.769 -2.969 15.616 1.00 71.06 92 ASN A CA 1
ATOM 759 C C . ASN A 1 92 ? 2.026 -4.257 15.199 1.00 71.06 92 ASN A C 1
ATOM 761 O O . ASN A 1 92 ? 1.263 -4.283 14.231 1.00 71.06 92 ASN A O 1
ATOM 765 N N . GLU A 1 93 ? 2.261 -5.353 15.930 1.00 68.69 93 GLU A N 1
ATOM 766 C CA . GLU A 1 93 ? 1.676 -6.672 15.632 1.00 68.69 93 GLU A CA 1
ATOM 767 C C . GLU A 1 93 ? 0.138 -6.668 15.685 1.00 68.69 93 GLU A C 1
ATOM 769 O O . GLU A 1 93 ? -0.522 -7.321 14.872 1.00 68.69 93 GLU A O 1
ATOM 774 N N . LEU A 1 94 ? -0.432 -5.883 16.601 1.00 68.19 94 LEU A N 1
ATOM 775 C CA . LEU A 1 94 ? -1.875 -5.772 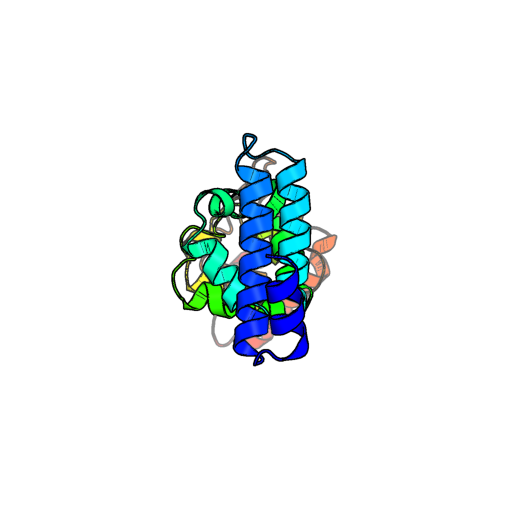16.830 1.00 68.19 94 LEU A CA 1
ATOM 776 C C . LEU A 1 94 ? -2.582 -5.094 15.652 1.00 68.19 94 LEU A C 1
ATOM 778 O O . LEU A 1 94 ? -3.614 -5.562 15.171 1.00 68.19 94 LEU A O 1
ATOM 782 N N . GLY A 1 95 ? -1.984 -4.045 15.100 1.00 66.25 95 GLY A N 1
ATOM 783 C CA . GLY A 1 95 ? -2.441 -3.434 13.867 1.00 66.25 95 GLY A CA 1
ATOM 784 C C . GLY A 1 95 ? -2.322 -4.403 12.679 1.00 66.25 95 GLY A C 1
ATOM 785 O O . GLY A 1 95 ? -3.240 -4.519 11.867 1.00 66.25 95 GLY A O 1
ATOM 786 N N . GLY A 1 96 ? -1.283 -5.239 12.624 1.00 66.88 96 GLY A N 1
ATOM 787 C CA . GLY A 1 96 ? -1.218 -6.329 11.643 1.00 66.88 96 GLY A CA 1
ATOM 788 C C . GLY A 1 96 ? -2.457 -7.248 11.674 1.00 66.88 96 GLY A C 1
ATOM 789 O O . GLY A 1 96 ? -2.982 -7.630 10.620 1.00 66.88 96 GLY A O 1
ATOM 790 N N . GLN A 1 97 ? -2.976 -7.559 12.870 1.00 69.75 97 GLN A N 1
ATOM 791 C CA . GLN A 1 97 ? -4.216 -8.332 13.050 1.00 69.75 97 GLN A CA 1
ATOM 792 C C . GLN A 1 97 ? -5.464 -7.544 12.635 1.00 69.75 97 GLN A C 1
ATOM 794 O O . GLN A 1 97 ? -6.382 -8.115 12.036 1.00 69.75 97 GLN A O 1
ATOM 799 N N . LEU A 1 98 ? -5.479 -6.237 12.898 1.00 68.69 98 LEU A N 1
ATOM 800 C CA . LEU A 1 98 ? -6.520 -5.311 12.468 1.00 68.69 98 LEU A CA 1
ATOM 801 C C . LEU A 1 98 ? -6.670 -5.327 10.935 1.00 68.69 98 LEU A C 1
ATOM 803 O O . LEU A 1 98 ? -7.753 -5.621 10.432 1.00 68.69 98 LEU A O 1
ATOM 807 N N . ILE A 1 99 ? -5.579 -5.114 10.188 1.00 66.44 99 ILE A N 1
ATOM 808 C CA . ILE A 1 99 ? -5.558 -5.210 8.715 1.00 66.44 99 ILE A CA 1
ATOM 809 C C . ILE A 1 99 ? -6.061 -6.575 8.252 1.00 66.44 99 ILE A C 1
ATOM 811 O O . ILE A 1 99 ? -6.907 -6.653 7.362 1.00 66.44 99 ILE A O 1
ATOM 815 N N . LYS A 1 100 ? -5.560 -7.664 8.849 1.00 67.25 100 LYS A N 1
ATOM 816 C CA . LYS A 1 100 ? -5.964 -9.021 8.460 1.00 67.25 100 LYS A CA 1
ATOM 817 C C . LYS A 1 100 ? -7.479 -9.191 8.597 1.00 67.25 100 LYS A C 1
ATOM 819 O O . LYS A 1 100 ? -8.124 -9.618 7.643 1.00 67.25 100 LYS A O 1
ATOM 824 N N . THR A 1 101 ? -8.023 -8.782 9.741 1.00 68.06 101 THR A N 1
ATOM 825 C CA . THR A 1 101 ? -9.454 -8.849 10.056 1.00 68.06 101 THR A CA 1
ATOM 826 C C . THR A 1 101 ? -10.279 -7.978 9.119 1.00 68.06 101 THR A C 1
ATOM 828 O O . THR A 1 101 ? -11.330 -8.411 8.646 1.00 68.06 101 THR A O 1
ATOM 831 N N . PHE A 1 102 ? -9.808 -6.771 8.814 1.00 66.81 102 PHE A N 1
ATOM 832 C CA . PHE A 1 102 ? -10.495 -5.894 7.882 1.00 66.81 102 PHE A CA 1
ATOM 833 C C . PHE A 1 102 ? -10.552 -6.497 6.480 1.00 66.81 102 PHE A C 1
ATOM 835 O O . PHE A 1 102 ? -11.618 -6.475 5.863 1.00 66.81 102 PHE A O 1
ATOM 842 N N . ILE A 1 103 ? -9.434 -7.037 5.978 1.00 65.00 103 ILE A N 1
ATOM 843 C CA . ILE A 1 103 ? -9.367 -7.640 4.639 1.00 65.00 103 ILE A CA 1
ATOM 844 C C . ILE A 1 103 ? -10.300 -8.851 4.559 1.00 65.00 103 ILE A C 1
ATOM 846 O O . ILE A 1 103 ? -11.027 -9.011 3.583 1.00 65.00 103 ILE A O 1
ATOM 850 N N . ASP A 1 104 ? -10.291 -9.694 5.594 1.00 66.12 104 ASP A N 1
ATOM 851 C CA . ASP A 1 104 ? -11.034 -10.956 5.599 1.00 66.12 104 ASP A CA 1
ATOM 852 C C . ASP A 1 104 ? -12.549 -10.757 5.754 1.00 66.12 104 ASP A C 1
ATOM 854 O O . ASP A 1 104 ? -13.332 -11.551 5.235 1.00 66.12 104 ASP A O 1
ATOM 858 N N . LYS A 1 105 ? -13.004 -9.695 6.435 1.00 60.66 105 LYS A N 1
ATOM 859 C CA . LYS A 1 105 ? -14.430 -9.530 6.776 1.00 60.66 105 LYS A CA 1
ATOM 860 C C . LYS A 1 105 ? -15.307 -8.882 5.694 1.00 60.66 105 LYS A C 1
ATOM 862 O O . LYS A 1 105 ? -16.482 -8.647 5.976 1.00 60.66 105 LYS A O 1
ATOM 867 N N . LYS A 1 106 ? -14.784 -8.608 4.488 1.00 53.47 106 LYS A N 1
ATOM 868 C CA . LYS A 1 106 ? -15.443 -7.951 3.327 1.00 53.47 106 LYS A CA 1
ATOM 869 C C . LYS A 1 106 ? -15.782 -6.439 3.356 1.00 53.47 106 LYS A C 1
ATOM 871 O O . LYS A 1 106 ? -16.059 -5.944 2.266 1.00 53.47 106 LYS A O 1
ATOM 876 N N . PRO A 1 107 ? -15.727 -5.635 4.444 1.00 54.66 107 PRO A N 1
ATOM 877 C CA . PRO A 1 107 ? -16.093 -4.214 4.355 1.00 54.66 107 PRO A CA 1
ATOM 878 C C . PRO A 1 107 ? -15.068 -3.358 3.577 1.00 54.66 107 PRO A C 1
ATOM 880 O O . PRO A 1 107 ? -15.232 -2.150 3.478 1.00 54.66 107 PRO A O 1
ATOM 883 N N . LEU A 1 108 ? -14.006 -3.967 3.038 1.00 51.06 108 LEU A N 1
ATOM 884 C CA . LEU A 1 108 ? -12.806 -3.294 2.548 1.00 51.06 108 LEU A CA 1
ATOM 885 C C . LEU A 1 108 ? -12.689 -3.126 1.032 1.00 51.06 108 LEU A C 1
ATOM 887 O O . LEU A 1 108 ? -11.697 -2.556 0.595 1.00 51.06 108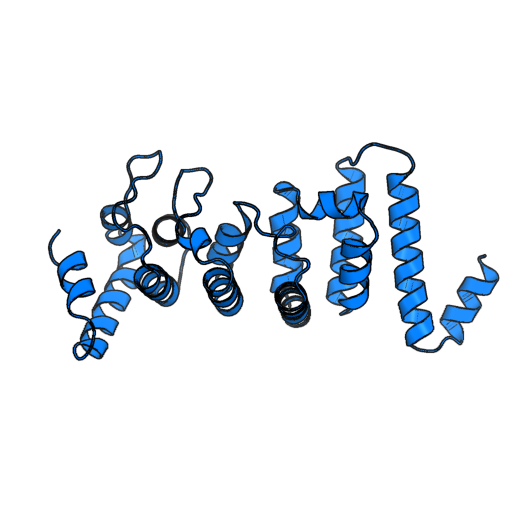 LEU A O 1
ATOM 891 N N . GLN A 1 109 ? -13.651 -3.563 0.214 1.00 53.06 109 GLN A N 1
ATOM 892 C CA . GLN A 1 109 ? -13.568 -3.241 -1.222 1.00 53.06 109 GLN A CA 1
ATOM 893 C C . GLN A 1 109 ? -13.471 -1.720 -1.454 1.00 53.06 109 GLN A C 1
ATOM 895 O O . GLN A 1 109 ? -12.821 -1.293 -2.400 1.00 53.06 109 GLN A O 1
ATOM 900 N N . ASN A 1 110 ? -14.009 -0.916 -0.524 1.00 53.88 110 ASN A N 1
ATOM 901 C CA . ASN A 1 110 ? -14.074 0.539 -0.649 1.00 53.88 110 ASN A CA 1
ATOM 902 C C . ASN A 1 110 ? -13.219 1.316 0.375 1.00 53.88 110 ASN A C 1
ATOM 904 O O . ASN A 1 110 ? -13.035 2.510 0.191 1.00 53.88 110 ASN A O 1
ATOM 908 N N . TRP A 1 111 ? -12.728 0.697 1.462 1.00 53.91 111 TRP A N 1
ATOM 909 C CA . TRP A 1 111 ? -12.124 1.434 2.598 1.00 53.91 111 TRP A CA 1
ATOM 910 C C . TRP A 1 111 ? -10.678 1.872 2.363 1.00 53.91 111 TRP A C 1
ATOM 912 O O . TRP A 1 111 ? -10.264 2.931 2.814 1.00 53.91 111 TRP A O 1
ATOM 922 N N . ILE A 1 112 ? -9.879 1.033 1.708 1.00 53.66 112 ILE A N 1
ATOM 923 C CA . ILE A 1 112 ? -8.445 1.285 1.552 1.00 53.66 112 ILE A CA 1
ATOM 924 C C . ILE A 1 112 ? -7.964 0.724 0.216 1.00 53.66 112 ILE A C 1
ATOM 926 O O . ILE A 1 112 ? -6.944 0.057 0.126 1.00 53.66 112 ILE A O 1
ATOM 930 N N . ILE A 1 113 ? -8.712 0.964 -0.852 1.00 57.38 113 ILE A N 1
ATOM 931 C CA . ILE A 1 113 ? -8.165 0.820 -2.205 1.00 57.38 113 ILE A CA 1
ATOM 932 C C . ILE A 1 113 ? -8.078 2.210 -2.830 1.00 57.38 113 ILE A C 1
ATOM 934 O O . ILE A 1 113 ? -8.442 2.446 -3.975 1.00 57.38 113 ILE A O 1
ATOM 938 N N . GLY A 1 114 ? -7.611 3.170 -2.030 1.00 62.22 114 GLY A N 1
ATOM 939 C CA . GLY A 1 114 ? -7.097 4.410 -2.580 1.00 62.22 114 GLY A CA 1
ATOM 940 C C . GLY A 1 114 ? -5.856 4.097 -3.411 1.00 62.22 114 GLY A C 1
ATOM 941 O O . GLY A 1 114 ? -5.060 3.229 -3.036 1.00 62.22 114 GLY A O 1
ATOM 942 N N . LYS A 1 115 ? -5.691 4.837 -4.511 1.00 66.38 115 LYS A N 1
ATOM 943 C CA . LYS A 1 115 ? -4.511 4.830 -5.390 1.00 66.38 115 LYS A CA 1
ATOM 944 C C . LYS A 1 115 ? -3.196 4.740 -4.597 1.00 66.38 115 LYS A C 1
ATOM 946 O O . LYS A 1 115 ? -2.301 3.996 -4.980 1.00 66.38 115 LYS A O 1
ATOM 951 N N . ASP A 1 116 ? -3.133 5.399 -3.442 1.00 77.19 116 ASP A N 1
ATOM 952 C CA . ASP A 1 116 ? -1.907 5.575 -2.662 1.00 77.19 116 ASP A CA 1
ATOM 953 C C . ASP A 1 116 ? -1.568 4.421 -1.711 1.00 77.19 116 ASP A C 1
ATOM 955 O O . ASP A 1 116 ? -0.396 4.266 -1.354 1.00 77.19 116 ASP A O 1
ATOM 959 N N . LEU A 1 117 ? -2.542 3.589 -1.305 1.00 82.38 117 LEU A N 1
ATOM 960 C CA . LEU A 1 117 ? -2.302 2.553 -0.288 1.00 82.38 117 LEU A CA 1
ATOM 961 C C . LEU A 1 117 ? -1.146 1.650 -0.706 1.00 82.38 117 LEU A C 1
ATOM 963 O O . LEU A 1 117 ? -0.225 1.399 0.074 1.00 82.38 117 LEU A O 1
ATOM 967 N N . ILE A 1 118 ? -1.214 1.128 -1.930 1.00 88.25 118 ILE A N 1
ATOM 968 C CA . ILE A 1 118 ? -0.245 0.143 -2.400 1.00 88.25 118 ILE A CA 1
ATOM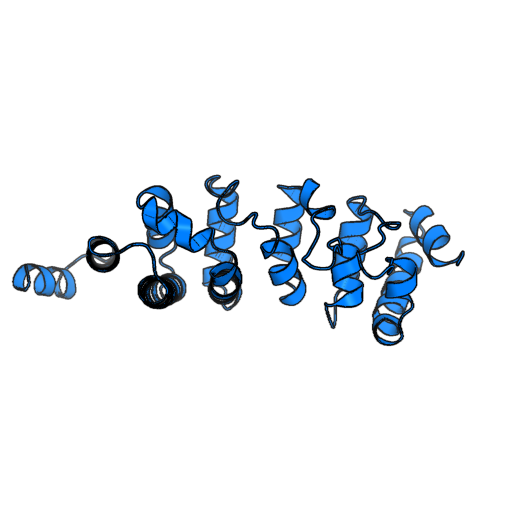 969 C C . ILE A 1 118 ? 1.170 0.721 -2.393 1.00 88.25 118 ILE A C 1
ATOM 971 O O . ILE A 1 118 ? 2.108 0.039 -1.989 1.00 88.25 118 ILE A O 1
ATOM 975 N N . PHE A 1 119 ? 1.326 1.998 -2.738 1.00 89.75 119 PHE A N 1
ATOM 976 C CA . PHE A 1 119 ? 2.619 2.665 -2.794 1.00 89.75 119 PHE A CA 1
ATOM 977 C C . PHE A 1 119 ? 3.149 2.974 -1.397 1.00 89.75 119 PHE A C 1
ATOM 979 O O . PHE A 1 119 ? 4.333 2.761 -1.132 1.00 89.75 119 PHE A O 1
ATOM 986 N N . ILE A 1 120 ? 2.276 3.366 -0.463 1.00 87.62 120 ILE A N 1
ATOM 987 C CA . ILE A 1 120 ? 2.635 3.501 0.955 1.00 87.62 120 ILE A CA 1
ATOM 988 C C . ILE A 1 120 ? 3.133 2.152 1.493 1.00 87.62 120 ILE A C 1
ATOM 990 O O . ILE A 1 120 ? 4.215 2.076 2.080 1.00 87.62 120 ILE A O 1
ATOM 994 N N . LEU A 1 121 ? 2.397 1.067 1.249 1.00 88.19 121 LEU A N 1
ATOM 995 C CA . LEU A 1 121 ? 2.778 -0.273 1.698 1.00 88.19 121 LEU A CA 1
ATOM 996 C C . LEU A 1 121 ? 4.078 -0.767 1.047 1.00 88.19 121 LEU A C 1
ATOM 998 O O . LEU A 1 121 ? 4.868 -1.452 1.703 1.00 88.19 121 LEU A O 1
ATOM 1002 N N . LEU A 1 122 ? 4.335 -0.414 -0.217 1.00 91.00 122 LEU A N 1
ATOM 1003 C CA . LEU A 1 122 ? 5.586 -0.729 -0.914 1.00 91.00 122 LEU A CA 1
ATOM 1004 C C . LEU A 1 122 ? 6.779 -0.009 -0.287 1.00 91.00 122 LEU A C 1
ATOM 1006 O O . LEU A 1 122 ? 7.809 -0.637 -0.034 1.00 91.00 122 LEU A O 1
ATOM 1010 N N . GLN A 1 123 ? 6.627 1.274 0.037 1.00 89.69 123 GLN A N 1
ATOM 1011 C CA . GLN A 1 123 ? 7.652 2.059 0.730 1.00 89.69 123 GLN A CA 1
ATOM 1012 C C . GLN A 1 123 ? 7.928 1.518 2.138 1.00 89.69 123 GLN A C 1
ATOM 1014 O O . GLN A 1 123 ? 9.089 1.420 2.546 1.00 89.69 123 GLN A O 1
ATOM 1019 N N . LYS A 1 124 ? 6.876 1.080 2.840 1.00 86.31 124 LYS A N 1
ATOM 1020 C CA . LYS A 1 124 ? 6.962 0.423 4.154 1.00 86.31 124 LYS A CA 1
ATOM 1021 C C . LYS A 1 124 ? 7.409 -1.041 4.089 1.00 86.31 124 LYS A C 1
ATOM 1023 O O . LYS A 1 124 ? 7.762 -1.616 5.111 1.00 86.31 124 LYS A O 1
ATOM 1028 N N . LYS A 1 125 ? 7.485 -1.628 2.888 1.00 86.69 125 LYS A N 1
ATOM 1029 C CA . LYS A 1 125 ? 7.944 -3.005 2.621 1.00 86.69 125 LYS A CA 1
ATOM 1030 C C . LYS A 1 125 ? 7.067 -4.069 3.291 1.00 86.69 125 LYS A C 1
ATOM 1032 O O . LYS A 1 125 ? 7.552 -5.134 3.680 1.00 86.69 125 LYS A O 1
ATOM 1037 N N . GLU A 1 126 ? 5.762 -3.820 3.354 1.00 86.00 126 GLU A N 1
ATOM 1038 C CA . GLU A 1 126 ? 4.765 -4.665 4.024 1.00 86.00 126 GLU A CA 1
ATOM 1039 C C . GLU A 1 126 ? 4.429 -5.931 3.222 1.00 86.00 126 GLU A C 1
ATOM 1041 O O . GLU A 1 126 ? 3.349 -6.094 2.651 1.00 86.00 126 GLU A O 1
ATOM 1046 N N . ARG A 1 127 ? 5.384 -6.864 3.140 1.00 84.69 127 ARG A N 1
ATOM 1047 C CA . ARG A 1 127 ? 5.341 -7.984 2.184 1.00 84.69 127 ARG A CA 1
ATOM 1048 C C . ARG A 1 127 ? 4.136 -8.896 2.320 1.00 84.69 127 ARG A C 1
ATOM 1050 O O . ARG A 1 127 ? 3.569 -9.297 1.305 1.00 84.69 127 ARG A O 1
ATOM 1057 N N . LYS A 1 128 ? 3.777 -9.270 3.548 1.00 81.06 128 LYS A N 1
ATOM 1058 C CA . LYS A 1 128 ? 2.644 -10.176 3.791 1.00 81.06 128 LYS A CA 1
ATOM 1059 C C . LYS A 1 128 ? 1.333 -9.520 3.363 1.00 81.06 128 LYS A C 1
ATOM 1061 O O . LYS A 1 128 ? 0.517 -10.169 2.714 1.00 81.06 128 LYS A O 1
ATOM 1066 N N . PHE A 1 129 ? 1.172 -8.237 3.681 1.00 81.06 129 PHE A N 1
ATOM 1067 C CA . PHE A 1 129 ? -0.026 -7.485 3.344 1.00 81.06 129 PHE A CA 1
ATOM 1068 C C . PHE A 1 129 ? -0.125 -7.265 1.834 1.00 81.06 129 PHE A C 1
ATOM 1070 O O . PHE A 1 129 ? -1.099 -7.697 1.227 1.00 81.06 129 PHE A O 1
ATOM 1077 N N . LEU A 1 130 ? 0.913 -6.718 1.203 1.00 86.00 130 LEU A N 1
ATOM 1078 C CA . LEU A 1 130 ? 0.928 -6.486 -0.243 1.00 86.00 130 LEU A CA 1
ATOM 1079 C C . LEU A 1 130 ? 0.615 -7.748 -1.046 1.00 86.00 130 LEU A C 1
ATOM 1081 O O . LEU A 1 130 ? -0.226 -7.709 -1.934 1.00 86.00 130 LEU A O 1
ATOM 1085 N N . LYS A 1 131 ? 1.225 -8.890 -0.700 1.00 86.38 131 LYS A N 1
ATOM 1086 C CA . LYS A 1 131 ? 0.912 -10.165 -1.362 1.00 86.38 131 LYS A CA 1
ATOM 1087 C C . LYS A 1 131 ? -0.568 -10.524 -1.254 1.00 86.38 131 LYS A C 1
ATOM 1089 O O . LYS A 1 131 ? -1.170 -10.889 -2.254 1.00 86.38 131 LYS A O 1
ATOM 1094 N N . LYS A 1 132 ? -1.153 -10.419 -0.058 1.00 82.44 132 LYS A N 1
ATOM 1095 C CA . LYS A 1 132 ? -2.580 -10.699 0.153 1.00 82.44 132 LYS A CA 1
ATOM 1096 C C . LYS A 1 132 ? -3.459 -9.737 -0.647 1.00 82.44 132 LYS A C 1
ATOM 1098 O O . LYS A 1 132 ? -4.435 -10.167 -1.247 1.00 82.44 132 LYS A O 1
ATOM 1103 N N . LEU A 1 133 ? -3.091 -8.460 -0.676 1.00 83.12 133 LEU A N 1
ATOM 1104 C CA . LEU A 1 133 ? -3.835 -7.422 -1.377 1.00 83.12 133 LEU A CA 1
ATOM 1105 C C . LEU A 1 133 ? -3.828 -7.649 -2.895 1.00 83.12 133 LEU A C 1
ATOM 1107 O O . LEU A 1 133 ? -4.894 -7.655 -3.494 1.00 83.12 133 LEU A O 1
ATOM 1111 N N . PHE A 1 134 ? -2.670 -7.935 -3.497 1.00 86.25 134 PHE A N 1
ATOM 1112 C CA . PHE A 1 134 ? -2.573 -8.261 -4.925 1.00 86.25 134 PHE A CA 1
ATOM 1113 C C . PHE A 1 134 ? -3.309 -9.555 -5.299 1.00 86.25 134 PHE A C 1
ATOM 1115 O O . PHE A 1 134 ? -3.862 -9.641 -6.387 1.00 86.25 134 PHE A O 1
ATOM 1122 N N . LEU A 1 135 ? -3.361 -10.553 -4.408 1.00 85.12 135 LEU A N 1
ATOM 1123 C CA . LEU A 1 135 ? -4.139 -11.775 -4.657 1.00 85.12 135 LEU A CA 1
ATOM 1124 C C . LEU A 1 135 ? -5.652 -11.520 -4.648 1.00 85.12 135 LEU A C 1
ATOM 1126 O O . LEU A 1 135 ? -6.379 -12.136 -5.420 1.00 85.12 135 LEU A O 1
ATOM 1130 N N . LEU A 1 136 ? -6.127 -10.631 -3.773 1.00 80.81 136 LEU A N 1
ATOM 1131 C CA . LEU A 1 136 ? -7.546 -10.275 -3.683 1.00 80.81 136 LEU A CA 1
ATOM 1132 C C . LEU A 1 136 ? -7.970 -9.277 -4.761 1.00 80.81 136 LEU A C 1
ATOM 1134 O O . LEU A 1 136 ? -9.106 -9.321 -5.225 1.00 80.81 136 LEU A O 1
ATOM 1138 N N . PHE A 1 137 ? -7.054 -8.399 -5.164 1.00 83.12 137 PHE A N 1
ATOM 1139 C CA . PHE A 1 137 ? -7.286 -7.338 -6.134 1.00 83.12 137 PHE A CA 1
ATOM 1140 C C . PHE A 1 137 ? -6.161 -7.323 -7.180 1.00 83.12 137 PHE A C 1
ATOM 1142 O O . PHE A 1 137 ? -5.297 -6.442 -7.148 1.00 83.12 137 PHE A O 1
ATOM 1149 N N . PRO A 1 138 ? -6.151 -8.284 -8.125 1.00 87.31 138 PRO A N 1
ATOM 1150 C CA . PRO A 1 138 ? -5.076 -8.404 -9.110 1.00 87.31 138 PRO A CA 1
ATOM 1151 C C . PRO A 1 138 ? -4.888 -7.157 -9.973 1.00 87.31 138 PRO A C 1
ATOM 1153 O O . PRO A 1 138 ? -3.765 -6.854 -10.350 1.00 87.31 138 PRO A O 1
ATOM 1156 N N . PHE A 1 139 ? -5.949 -6.382 -10.225 1.00 86.69 139 PHE A N 1
ATOM 1157 C CA . PHE A 1 139 ? -5.869 -5.139 -11.003 1.00 86.69 139 PHE A CA 1
ATOM 1158 C C . PHE A 1 139 ? -4.903 -4.102 -10.405 1.00 86.69 139 PHE A C 1
ATOM 1160 O O . PHE A 1 139 ? -4.394 -3.248 -11.127 1.00 86.69 139 PHE A O 1
ATOM 1167 N N . LEU A 1 140 ? -4.601 -4.190 -9.103 1.00 88.75 140 LEU A N 1
ATOM 1168 C CA . LEU A 1 140 ? -3.680 -3.270 -8.439 1.00 88.75 140 LEU A CA 1
ATOM 1169 C C . LEU A 1 140 ? -2.251 -3.358 -8.963 1.00 88.75 140 LEU A C 1
ATOM 1171 O O . LEU A 1 140 ? -1.491 -2.418 -8.752 1.00 88.75 140 LEU A O 1
ATOM 1175 N N . VAL A 1 141 ? -1.877 -4.437 -9.660 1.00 91.19 141 VAL A N 1
ATOM 1176 C CA . VAL A 1 141 ? -0.554 -4.540 -10.297 1.00 91.19 141 VAL A CA 1
ATOM 1177 C C . VAL A 1 141 ? -0.352 -3.526 -11.425 1.00 91.19 141 VAL A C 1
ATOM 1179 O O . VAL A 1 141 ? 0.782 -3.320 -11.830 1.00 91.19 141 VAL A O 1
ATOM 1182 N N . HIS A 1 142 ? -1.420 -2.874 -11.895 1.00 91.06 142 HIS A N 1
ATOM 1183 C CA . HIS A 1 142 ? -1.381 -1.825 -12.920 1.00 91.06 142 HIS A CA 1
ATOM 1184 C C . HIS A 1 142 ? -1.802 -0.450 -12.386 1.00 91.06 142 HIS A C 1
ATOM 1186 O O . HIS A 1 142 ? -1.912 0.511 -13.146 1.00 91.06 142 HIS A O 1
ATOM 1192 N N . GLN A 1 143 ? -2.074 -0.345 -11.084 1.00 91.25 143 GLN A N 1
ATOM 1193 C CA . GLN A 1 143 ? -2.416 0.926 -10.463 1.00 91.25 143 GLN A CA 1
ATOM 1194 C C . GLN A 1 143 ? -1.221 1.873 -10.564 1.00 91.25 143 GLN A C 1
ATOM 1196 O O . GLN A 1 143 ? -0.086 1.460 -10.358 1.00 91.25 143 GLN A O 1
ATOM 1201 N N . LEU A 1 144 ? -1.482 3.143 -10.857 1.00 92.81 144 LEU A N 1
ATOM 1202 C CA . LEU A 1 144 ? -0.439 4.146 -11.071 1.00 92.81 144 LEU A CA 1
ATOM 1203 C C . LEU A 1 144 ? -0.266 5.020 -9.837 1.00 92.81 144 LEU A C 1
ATOM 1205 O O . LEU A 1 144 ? -1.253 5.240 -9.142 1.00 92.81 144 LEU A O 1
ATOM 1209 N N . ASP A 1 145 ? 0.927 5.552 -9.583 1.00 91.81 145 ASP A N 1
ATOM 1210 C CA . ASP A 1 145 ? 1.152 6.613 -8.596 1.00 91.81 145 ASP A CA 1
ATOM 1211 C C . ASP A 1 145 ? 0.964 8.013 -9.219 1.00 91.81 145 ASP A C 1
ATOM 1213 O O . ASP A 1 145 ? 0.358 8.166 -10.286 1.00 91.81 145 ASP A O 1
ATOM 1217 N N . GLU A 1 146 ? 1.385 9.063 -8.514 1.00 90.81 146 GLU A N 1
ATOM 1218 C CA . GLU A 1 146 ? 1.292 10.456 -8.979 1.00 90.81 146 GLU A CA 1
ATOM 1219 C C . GLU A 1 146 ? 2.175 10.748 -10.202 1.00 90.81 146 GLU A C 1
ATOM 1221 O O . GLU A 1 146 ? 1.770 11.534 -11.052 1.00 90.81 146 GLU A O 1
ATOM 1226 N N . ASP A 1 147 ? 3.299 10.043 -10.358 1.00 94.56 147 ASP A N 1
ATOM 1227 C CA . ASP A 1 147 ? 4.219 10.219 -11.493 1.00 94.56 147 ASP A CA 1
ATOM 1228 C C . ASP A 1 147 ? 3.902 9.248 -12.646 1.00 94.56 147 ASP A C 1
ATOM 1230 O O . ASP A 1 147 ? 4.651 9.141 -13.616 1.00 94.56 147 ASP A O 1
ATOM 1234 N N . GLY A 1 148 ? 2.804 8.493 -12.540 1.00 93.81 148 GLY A N 1
ATOM 1235 C CA . GLY A 1 148 ? 2.410 7.504 -13.539 1.00 93.81 148 GLY A CA 1
ATOM 1236 C C . GLY A 1 148 ? 3.169 6.178 -13.439 1.00 93.81 148 GLY A C 1
ATOM 1237 O O . GLY A 1 148 ? 3.095 5.377 -14.372 1.00 93.81 148 GLY A O 1
ATOM 1238 N N . ASN A 1 149 ? 3.869 5.918 -12.328 1.00 95.12 149 ASN A N 1
ATOM 1239 C CA . ASN A 1 149 ? 4.552 4.645 -12.109 1.00 95.12 149 ASN A CA 1
ATOM 1240 C C . ASN A 1 149 ? 3.552 3.569 -11.712 1.00 95.12 149 ASN A C 1
ATOM 1242 O O . ASN A 1 149 ? 2.789 3.755 -10.763 1.00 95.12 149 ASN A O 1
ATOM 1246 N N . ASP A 1 150 ? 3.624 2.413 -12.360 1.00 94.25 150 ASP A N 1
ATOM 1247 C CA .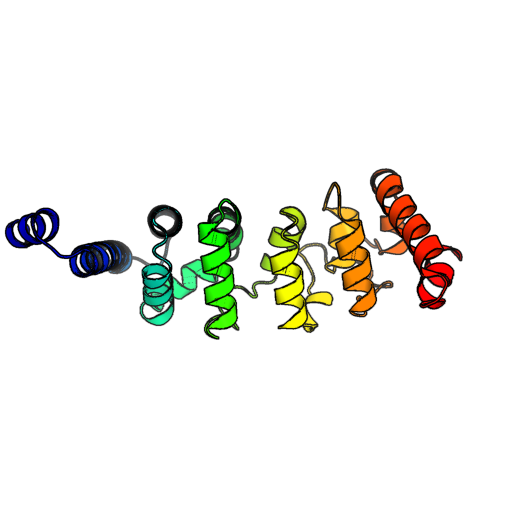 ASP A 1 150 ? 3.001 1.210 -11.826 1.00 94.25 150 ASP A CA 1
ATOM 1248 C C . ASP A 1 150 ? 3.774 0.709 -10.575 1.00 94.25 150 ASP A C 1
ATOM 1250 O O . ASP A 1 150 ? 4.835 1.245 -10.221 1.00 94.25 150 ASP A O 1
ATOM 1254 N N . PRO A 1 151 ? 3.285 -0.311 -9.852 1.00 95.00 151 PRO A N 1
ATOM 1255 C CA . PRO A 1 151 ? 3.937 -0.814 -8.645 1.00 95.00 151 PRO A CA 1
ATOM 1256 C C . PRO A 1 151 ? 5.358 -1.323 -8.901 1.00 95.00 151 PRO A C 1
ATOM 1258 O O . PRO A 1 151 ? 6.225 -1.191 -8.033 1.00 95.00 151 PRO A O 1
ATOM 1261 N N . LEU A 1 152 ? 5.609 -1.904 -10.076 1.00 94.38 152 LEU A N 1
ATOM 1262 C CA . LEU A 1 152 ? 6.898 -2.477 -10.439 1.00 94.38 152 LEU A CA 1
ATOM 1263 C C . LEU A 1 152 ? 7.948 -1.380 -10.666 1.00 94.38 152 LEU A C 1
ATOM 1265 O O . LEU A 1 152 ? 9.037 -1.423 -10.078 1.00 94.38 152 LEU A O 1
ATOM 1269 N N . LEU A 1 153 ? 7.601 -0.371 -11.459 1.00 95.19 153 LEU A N 1
ATOM 1270 C CA . LEU A 1 153 ? 8.435 0.789 -11.724 1.00 95.19 153 LEU A CA 1
ATOM 1271 C C . LEU A 1 153 ? 8.628 1.627 -10.454 1.00 95.19 153 LEU A C 1
ATOM 1273 O O . LEU A 1 153 ? 9.758 1.988 -10.115 1.00 95.19 153 LEU A O 1
ATOM 1277 N N . HIS A 1 154 ? 7.569 1.822 -9.659 1.00 95.81 154 HIS A N 1
ATOM 1278 C CA . HIS A 1 154 ? 7.642 2.509 -8.367 1.00 95.81 154 HIS A CA 1
ATOM 1279 C C . HIS A 1 154 ? 8.649 1.840 -7.427 1.00 95.81 154 HIS A C 1
ATOM 1281 O O . HIS A 1 154 ? 9.444 2.516 -6.767 1.00 95.81 154 HIS A O 1
ATOM 1287 N N . ILE A 1 155 ? 8.662 0.503 -7.364 1.00 95.00 155 ILE A N 1
ATOM 1288 C CA . ILE A 1 155 ? 9.654 -0.225 -6.571 1.00 95.00 155 ILE A CA 1
ATOM 1289 C C . ILE A 1 155 ? 11.061 0.137 -7.024 1.00 95.00 155 ILE A C 1
ATOM 1291 O O . ILE A 1 155 ? 11.897 0.423 -6.168 1.00 95.00 155 ILE A O 1
ATOM 1295 N N . CYS A 1 156 ? 11.328 0.131 -8.330 1.00 93.38 156 CYS A N 1
ATOM 1296 C CA . CYS A 1 156 ? 12.648 0.402 -8.894 1.00 93.38 156 CYS A CA 1
ATOM 1297 C C . CYS A 1 156 ? 13.094 1.849 -8.662 1.00 93.38 156 CYS A C 1
ATOM 1299 O O . CYS A 1 156 ? 14.275 2.077 -8.368 1.00 93.38 156 CYS A O 1
ATOM 1301 N N . LEU A 1 157 ? 12.154 2.796 -8.716 1.00 94.62 157 LEU A N 1
ATOM 1302 C CA . LEU A 1 157 ? 12.446 4.221 -8.632 1.00 94.62 157 LEU A CA 1
ATOM 1303 C C . LEU A 1 157 ? 12.407 4.809 -7.215 1.00 94.62 157 LEU A C 1
ATOM 1305 O O . LEU A 1 157 ? 13.154 5.738 -6.917 1.00 94.62 157 LEU A O 1
ATOM 1309 N N . LYS A 1 158 ? 11.566 4.294 -6.317 1.00 94.00 158 LYS A N 1
ATOM 1310 C CA . LYS A 1 158 ? 11.259 4.973 -5.042 1.00 94.00 158 LYS A CA 1
ATOM 1311 C C . LYS A 1 158 ? 11.489 4.117 -3.797 1.00 94.00 158 LYS A C 1
ATOM 1313 O O . LYS A 1 158 ? 11.700 4.656 -2.712 1.00 94.00 158 LYS A O 1
ATOM 1318 N N . VAL A 1 159 ? 11.529 2.789 -3.915 1.00 93.06 159 VAL A N 1
ATOM 1319 C CA . VAL A 1 159 ? 11.682 1.889 -2.755 1.00 93.06 159 VAL A CA 1
ATOM 1320 C C . VAL A 1 159 ? 13.141 1.470 -2.576 1.00 93.06 159 VAL A C 1
ATOM 1322 O O . VAL A 1 159 ? 13.765 0.964 -3.497 1.00 93.06 159 VAL A O 1
ATOM 1325 N N . ARG A 1 160 ? 13.712 1.608 -1.372 1.00 87.81 160 ARG A N 1
ATOM 1326 C CA . ARG A 1 160 ? 15.101 1.184 -1.073 1.00 87.81 160 ARG A CA 1
ATOM 1327 C C . ARG A 1 160 ? 15.164 -0.156 -0.329 1.00 87.81 160 ARG A C 1
ATOM 1329 O O . ARG A 1 160 ? 14.284 -0.485 0.460 1.00 87.81 160 ARG A O 1
ATOM 1336 N N . GLY A 1 161 ? 16.258 -0.905 -0.483 1.00 84.50 161 GLY A N 1
ATOM 1337 C CA . GLY A 1 161 ? 16.540 -2.122 0.300 1.00 84.50 161 GLY A CA 1
ATOM 1338 C C . GLY A 1 161 ? 16.014 -3.430 -0.313 1.00 84.50 161 GLY A C 1
ATOM 1339 O O . GLY A 1 161 ? 16.030 -3.605 -1.530 1.00 84.50 161 GLY A O 1
ATOM 1340 N N . CYS A 1 162 ? 15.608 -4.386 0.533 1.00 80.19 162 CYS A N 1
ATOM 1341 C CA . CYS A 1 162 ? 15.263 -5.766 0.156 1.00 80.19 162 CYS A CA 1
ATOM 1342 C C . CYS A 1 162 ? 13.931 -5.894 -0.612 1.00 80.19 162 CYS A C 1
ATOM 1344 O O . CYS A 1 162 ? 12.940 -6.368 -0.065 1.00 80.19 162 CYS A O 1
ATOM 1346 N N . ARG A 1 163 ? 13.930 -5.517 -1.896 1.00 89.50 163 ARG A N 1
ATOM 1347 C CA . ARG A 1 163 ? 12.731 -5.483 -2.761 1.00 89.50 163 ARG A CA 1
ATOM 1348 C C . ARG A 1 163 ? 12.660 -6.533 -3.884 1.00 89.50 163 ARG A C 1
ATOM 1350 O O . ARG A 1 163 ? 11.621 -6.646 -4.519 1.00 89.50 163 ARG A O 1
ATOM 1357 N N . HIS A 1 164 ? 13.702 -7.350 -4.080 1.00 88.88 164 HIS A N 1
ATOM 1358 C CA . HIS A 1 164 ? 13.756 -8.429 -5.095 1.00 88.88 164 HIS A CA 1
ATOM 1359 C C . HIS A 1 164 ? 12.511 -9.329 -5.102 1.00 88.88 164 HIS A C 1
ATOM 1361 O O . HIS A 1 164 ? 11.890 -9.524 -6.141 1.00 88.88 164 HIS A O 1
ATOM 1367 N N . ARG A 1 165 ? 12.059 -9.770 -3.922 1.00 87.06 165 ARG A N 1
ATOM 1368 C CA . ARG A 1 165 ? 10.885 -10.648 -3.800 1.00 87.06 165 ARG A CA 1
ATOM 1369 C C . ARG A 1 165 ? 9.563 -9.999 -4.216 1.00 87.06 165 ARG A C 1
ATOM 1371 O O . ARG A 1 165 ? 8.595 -10.724 -4.426 1.00 87.06 165 ARG A O 1
ATOM 1378 N N . PHE A 1 166 ? 9.482 -8.668 -4.241 1.00 89.19 166 PHE A N 1
ATOM 1379 C CA . PHE A 1 166 ? 8.315 -7.965 -4.774 1.00 89.19 166 PHE A CA 1
ATOM 1380 C C . PHE A 1 166 ? 8.380 -7.878 -6.289 1.00 89.19 166 PHE A C 1
ATOM 1382 O O . PHE A 1 166 ? 7.390 -8.189 -6.935 1.00 89.19 166 PHE A O 1
ATOM 1389 N N . VAL A 1 167 ? 9.548 -7.535 -6.836 1.00 89.62 167 VAL A N 1
ATOM 1390 C CA . VAL A 1 167 ? 9.784 -7.488 -8.285 1.00 89.62 167 VAL A CA 1
ATOM 1391 C C . VAL A 1 167 ? 9.445 -8.834 -8.930 1.00 89.62 167 VAL A C 1
ATOM 1393 O O . VAL A 1 167 ? 8.632 -8.884 -9.847 1.00 89.62 167 VAL A O 1
ATOM 1396 N N . GLN A 1 168 ? 9.950 -9.941 -8.379 1.00 86.81 168 GLN A N 1
ATOM 1397 C CA . GLN A 1 168 ? 9.621 -11.294 -8.853 1.00 86.81 168 GLN A CA 1
ATOM 1398 C C . GLN A 1 168 ? 8.125 -11.605 -8.771 1.00 86.81 168 GLN A C 1
ATOM 1400 O O . GLN A 1 168 ? 7.538 -12.159 -9.700 1.00 86.81 168 GLN A O 1
ATOM 1405 N N . PHE A 1 169 ? 7.496 -11.255 -7.646 1.00 88.38 169 PHE A N 1
ATOM 1406 C CA . PHE A 1 169 ? 6.078 -11.515 -7.434 1.00 88.38 169 PHE A CA 1
ATOM 1407 C C . PHE A 1 169 ? 5.205 -10.736 -8.427 1.00 88.38 169 PHE A C 1
ATOM 1409 O O . PHE A 1 169 ? 4.319 -11.323 -9.037 1.00 88.38 169 PHE A O 1
ATOM 1416 N N . LEU A 1 170 ? 5.484 -9.448 -8.634 1.00 89.75 170 LEU A N 1
ATOM 1417 C CA . LEU A 1 170 ? 4.756 -8.600 -9.580 1.00 89.75 170 LEU A CA 1
ATOM 1418 C C . LEU A 1 170 ? 4.973 -9.030 -11.030 1.00 89.75 170 LEU A C 1
ATOM 1420 O O . LEU A 1 170 ? 4.018 -9.081 -11.797 1.00 89.75 170 LEU A O 1
ATOM 1424 N N . THR A 1 171 ? 6.193 -9.437 -11.380 1.00 86.12 171 THR A N 1
ATOM 1425 C CA . THR A 1 171 ? 6.480 -10.016 -12.701 1.00 86.12 171 THR A CA 1
ATOM 1426 C C . THR A 1 171 ? 5.654 -11.286 -12.926 1.00 86.12 171 THR A C 1
ATOM 1428 O O . THR A 1 171 ? 5.022 -11.450 -13.965 1.00 86.12 171 THR A O 1
ATOM 1431 N N . THR A 1 172 ? 5.577 -12.165 -11.920 1.00 85.81 172 THR A N 1
ATOM 1432 C CA . THR A 1 172 ? 4.748 -13.386 -11.983 1.00 85.81 172 THR A CA 1
ATOM 1433 C C . THR A 1 172 ? 3.261 -13.048 -12.126 1.00 85.81 172 THR A C 1
ATOM 1435 O O . THR A 1 172 ? 2.507 -13.778 -12.766 1.00 85.81 172 THR A O 1
ATOM 1438 N N . MET A 1 173 ? 2.840 -11.915 -11.563 1.00 84.12 173 MET A N 1
ATOM 1439 C CA . MET A 1 173 ? 1.486 -11.378 -11.684 1.00 84.12 173 MET A CA 1
ATOM 1440 C C . MET A 1 173 ? 1.234 -10.615 -12.993 1.00 84.12 173 MET A C 1
AT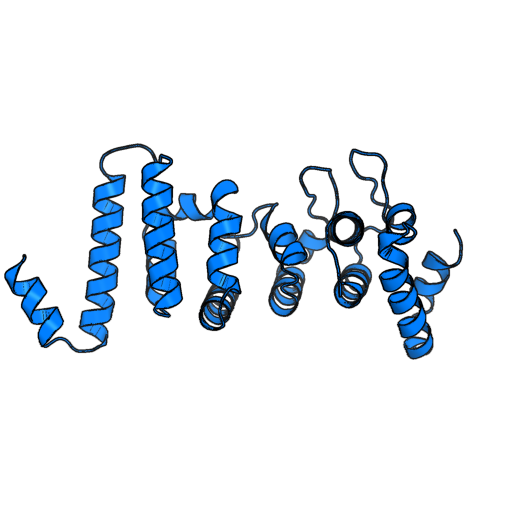OM 1442 O O . MET A 1 173 ? 0.175 -10.012 -13.130 1.00 84.12 173 MET A O 1
ATOM 1446 N N . LYS A 1 174 ? 2.159 -10.688 -13.963 1.00 85.19 174 LYS A N 1
ATOM 1447 C CA . LYS A 1 174 ? 2.076 -10.030 -15.276 1.00 85.19 174 LYS A CA 1
ATOM 1448 C C . LYS A 1 174 ? 1.989 -8.499 -15.190 1.00 85.19 174 LYS A C 1
ATOM 1450 O O . LYS A 1 174 ? 1.250 -7.886 -15.956 1.00 85.19 174 LYS A O 1
ATOM 1455 N N . ALA A 1 175 ? 2.742 -7.889 -14.272 1.00 86.69 175 ALA A N 1
ATOM 1456 C CA . ALA A 1 175 ? 2.981 -6.445 -14.306 1.00 86.69 175 ALA A CA 1
ATOM 1457 C C . ALA A 1 175 ? 3.553 -6.015 -15.672 1.00 86.69 175 ALA A C 1
ATOM 1459 O O . ALA A 1 175 ? 4.245 -6.793 -16.336 1.00 86.69 175 ALA A O 1
ATOM 1460 N N . ASP A 1 176 ? 3.247 -4.788 -16.088 1.00 86.69 176 ASP A N 1
ATOM 1461 C CA . ASP A 1 176 ? 3.623 -4.276 -17.405 1.00 86.69 176 ASP A CA 1
ATOM 1462 C C . ASP A 1 176 ? 5.087 -3.815 -17.401 1.00 86.69 176 ASP A C 1
ATOM 1464 O O . ASP A 1 176 ? 5.424 -2.742 -16.906 1.00 86.69 176 ASP A O 1
ATOM 1468 N N . LEU A 1 177 ? 5.969 -4.643 -17.964 1.00 84.25 177 LEU A N 1
ATOM 1469 C CA . LEU A 1 177 ? 7.404 -4.350 -18.044 1.00 84.25 177 LEU A CA 1
ATOM 1470 C C . LEU A 1 177 ? 7.733 -3.210 -19.021 1.00 84.25 177 LEU A C 1
ATOM 1472 O O . LEU A 1 177 ? 8.837 -2.678 -18.968 1.00 84.25 177 LEU A O 1
ATOM 1476 N N . GLN A 1 178 ? 6.807 -2.859 -19.917 1.00 85.75 178 GLN A N 1
ATOM 1477 C CA . GLN A 1 178 ? 7.005 -1.852 -20.963 1.00 85.75 178 GLN A CA 1
ATOM 1478 C C . GLN A 1 178 ? 6.340 -0.517 -20.619 1.00 85.75 178 GLN A C 1
ATOM 1480 O O . GLN A 1 178 ? 6.367 0.419 -21.418 1.00 85.75 178 GLN A O 1
ATOM 1485 N N . ARG A 1 179 ? 5.734 -0.413 -19.433 1.00 88.44 179 ARG A N 1
ATOM 1486 C CA . ARG A 1 179 ? 5.102 0.814 -18.969 1.00 88.44 179 ARG A CA 1
ATOM 1487 C C . ARG A 1 179 ? 6.120 1.949 -18.912 1.00 88.44 179 ARG A C 1
ATOM 1489 O O . ARG A 1 179 ? 7.140 1.837 -18.237 1.00 88.44 179 ARG A O 1
ATOM 1496 N N . ILE A 1 180 ? 5.766 3.067 -19.538 1.00 95.00 180 ILE A N 1
ATOM 1497 C CA . ILE A 1 180 ? 6.502 4.330 -19.458 1.00 95.00 180 ILE A CA 1
ATOM 1498 C C . ILE A 1 180 ? 5.717 5.289 -18.556 1.00 95.00 180 ILE A C 1
ATOM 1500 O O . ILE A 1 180 ? 4.503 5.453 -18.724 1.00 95.00 180 ILE A O 1
ATOM 1504 N N . ASN A 1 181 ? 6.387 5.882 -17.569 1.00 96.81 181 ASN A N 1
ATOM 1505 C CA . ASN A 1 181 ? 5.786 6.866 -16.667 1.00 96.81 181 ASN A CA 1
ATOM 1506 C C . ASN A 1 181 ? 5.709 8.269 -17.308 1.00 96.81 181 ASN A C 1
ATOM 1508 O O . ASN A 1 181 ? 6.106 8.473 -18.455 1.00 96.81 181 ASN A O 1
ATOM 1512 N N . PHE A 1 182 ? 5.213 9.267 -16.572 1.00 97.50 182 PHE A N 1
ATOM 1513 C CA . PHE A 1 182 ? 5.078 10.634 -17.099 1.00 97.50 182 PHE A CA 1
ATOM 1514 C C . PHE A 1 182 ? 6.418 11.346 -17.342 1.00 97.50 182 PHE A C 1
ATOM 1516 O O . PHE A 1 182 ? 6.453 12.346 -18.054 1.00 97.50 182 PHE A O 1
ATOM 1523 N N . ASN A 1 183 ? 7.516 10.808 -16.806 1.00 96.75 183 ASN A N 1
ATOM 1524 C CA . ASN A 1 183 ? 8.875 11.313 -16.987 1.00 96.75 183 ASN A CA 1
ATOM 1525 C C . ASN A 1 183 ? 9.643 10.583 -18.105 1.00 96.75 183 ASN A C 1
ATOM 1527 O O . ASN A 1 183 ? 10.827 10.850 -18.298 1.00 96.75 183 ASN A O 1
ATOM 1531 N N . GLY A 1 184 ? 9.005 9.658 -18.831 1.00 96.00 184 GLY A N 1
ATOM 1532 C CA . GLY A 1 184 ? 9.669 8.871 -19.872 1.00 96.00 184 GLY A CA 1
ATOM 1533 C C . GLY A 1 184 ? 10.528 7.715 -19.345 1.00 96.00 184 GLY A C 1
ATOM 1534 O O . GLY A 1 184 ? 11.318 7.158 -20.100 1.00 96.00 184 GLY A O 1
ATOM 1535 N N . GLU A 1 185 ? 10.403 7.351 -18.067 1.00 95.00 185 GLU A N 1
ATOM 1536 C CA . GLU A 1 185 ? 11.144 6.242 -17.460 1.00 95.00 185 GLU A CA 1
ATOM 1537 C C . GLU A 1 185 ? 10.349 4.935 -17.575 1.00 95.00 185 GLU A C 1
ATOM 1539 O O . GLU A 1 185 ? 9.133 4.918 -17.363 1.00 95.00 185 GLU A O 1
ATOM 1544 N N . ASP A 1 186 ? 11.044 3.831 -17.843 1.00 91.81 186 ASP A N 1
ATOM 1545 C CA . ASP A 1 186 ? 10.491 2.478 -17.894 1.00 91.81 186 ASP A CA 1
ATOM 1546 C C . ASP A 1 186 ? 11.189 1.539 -16.892 1.00 91.81 186 ASP A C 1
ATOM 1548 O O . ASP A 1 186 ? 12.145 1.904 -16.196 1.00 91.81 186 ASP A O 1
ATOM 1552 N N . PHE A 1 187 ? 10.697 0.301 -16.779 1.00 89.56 187 PHE A N 1
ATOM 1553 C CA . PHE A 1 187 ? 11.275 -0.682 -15.861 1.00 89.56 187 PHE A CA 1
ATOM 1554 C C . PHE A 1 187 ? 12.726 -1.035 -16.217 1.00 89.56 187 PHE A C 1
ATOM 1556 O O . PHE A 1 187 ? 13.555 -1.156 -15.310 1.00 89.56 187 PHE A O 1
ATOM 1563 N N . PHE A 1 188 ? 13.045 -1.180 -17.506 1.00 87.81 188 PHE A N 1
ATOM 1564 C CA . PHE A 1 188 ? 14.369 -1.599 -17.970 1.00 87.81 188 PHE A CA 1
ATOM 1565 C C . PHE A 1 188 ? 15.440 -0.544 -17.702 1.00 87.81 188 PHE A C 1
ATOM 1567 O O . PHE A 1 188 ? 16.487 -0.859 -17.133 1.00 87.81 188 PHE A O 1
ATOM 1574 N N . GLY A 1 189 ? 15.172 0.719 -18.013 1.00 87.88 189 GLY A N 1
ATOM 1575 C CA . GLY A 1 189 ? 16.044 1.827 -17.649 1.00 87.88 189 GLY A CA 1
ATOM 1576 C C . GLY A 1 189 ? 16.167 1.949 -16.132 1.00 87.88 189 GLY A C 1
ATOM 1577 O O . GLY A 1 189 ? 17.274 2.041 -15.592 1.00 87.88 189 GLY A O 1
ATOM 1578 N N . ALA A 1 190 ? 15.045 1.853 -15.410 1.00 91.38 190 ALA A N 1
ATOM 1579 C CA . ALA A 1 190 ? 15.047 1.970 -13.960 1.00 91.38 190 ALA A CA 1
ATOM 1580 C C . ALA A 1 190 ? 15.868 0.866 -13.276 1.00 91.38 190 ALA A C 1
ATOM 1582 O O . ALA A 1 190 ? 16.638 1.170 -12.361 1.00 91.38 190 ALA A O 1
ATOM 1583 N N . ILE A 1 191 ? 15.733 -0.407 -13.665 1.00 89.44 191 ILE A N 1
ATOM 1584 C CA . ILE A 1 191 ? 16.410 -1.536 -13.000 1.00 89.44 191 ILE A CA 1
ATOM 1585 C C . ILE A 1 191 ? 17.937 -1.503 -13.179 1.00 89.44 191 ILE A C 1
ATOM 1587 O O . ILE A 1 191 ? 18.656 -1.969 -12.291 1.00 89.44 191 ILE A O 1
ATOM 1591 N N . HIS A 1 192 ? 18.431 -0.873 -14.249 1.00 88.94 192 HIS A N 1
ATOM 1592 C CA . HIS A 1 192 ? 19.861 -0.717 -14.540 1.00 88.94 192 HIS A CA 1
ATOM 1593 C C . HIS A 1 192 ? 20.528 0.476 -13.842 1.00 88.94 192 HIS A C 1
ATOM 1595 O O . HIS A 1 192 ? 21.757 0.579 -13.836 1.00 88.94 192 HIS A O 1
ATOM 1601 N N . LEU A 1 193 ? 19.757 1.350 -13.185 1.00 89.38 193 LEU A N 1
ATOM 1602 C CA . LEU A 1 193 ? 20.316 2.451 -12.399 1.00 89.38 193 LEU A CA 1
ATOM 1603 C C . LEU A 1 193 ? 21.286 1.942 -11.321 1.00 89.38 193 LEU A C 1
ATOM 1605 O O . LEU A 1 193 ? 21.051 0.915 -10.682 1.00 89.38 193 LEU A O 1
ATOM 1609 N N . GLU A 1 194 ? 22.321 2.731 -11.017 1.00 90.19 194 GLU A N 1
ATOM 1610 C CA . GLU A 1 194 ? 23.353 2.414 -10.013 1.00 90.19 194 GLU A CA 1
ATOM 1611 C C . GLU A 1 194 ? 22.765 1.895 -8.689 1.00 90.19 194 GLU A C 1
ATOM 1613 O O . GLU A 1 194 ? 23.155 0.854 -8.152 1.00 90.19 194 GLU A O 1
ATOM 1618 N N . ARG A 1 195 ? 21.738 2.591 -8.191 1.00 91.69 195 ARG A N 1
ATOM 1619 C CA . ARG A 1 195 ? 21.016 2.259 -6.951 1.00 91.69 195 ARG A CA 1
ATOM 1620 C C . ARG A 1 195 ? 20.366 0.869 -6.950 1.00 91.69 195 ARG A C 1
ATOM 1622 O O . ARG A 1 195 ? 20.031 0.342 -5.884 1.00 91.69 195 ARG A O 1
ATOM 1629 N N . ASN A 1 196 ? 20.161 0.287 -8.126 1.00 91.56 196 ASN A N 1
ATOM 1630 C CA . ASN A 1 196 ? 19.477 -0.978 -8.348 1.00 91.56 196 ASN A CA 1
ATOM 1631 C C . ASN A 1 196 ? 20.454 -2.124 -8.648 1.00 91.56 196 ASN A C 1
ATOM 1633 O O . ASN A 1 196 ? 20.025 -3.272 -8.634 1.00 91.56 196 ASN A O 1
ATOM 1637 N N . ARG A 1 197 ? 21.772 -1.887 -8.741 1.00 89.06 197 ARG A N 1
ATOM 1638 C CA . ARG A 1 197 ? 22.775 -2.948 -8.978 1.00 89.06 197 ARG A CA 1
ATOM 1639 C C . ARG A 1 197 ? 22.653 -4.150 -8.036 1.00 89.06 197 ARG A C 1
ATOM 1641 O O . ARG A 1 197 ? 22.717 -5.294 -8.472 1.00 89.06 197 ARG A O 1
ATOM 1648 N N . LYS A 1 198 ? 22.449 -3.922 -6.730 1.00 89.62 198 LYS A N 1
ATOM 1649 C CA . LYS A 1 198 ? 22.251 -5.014 -5.747 1.00 89.62 198 LYS A CA 1
ATOM 1650 C C . LYS A 1 198 ? 20.931 -5.763 -5.945 1.00 89.62 198 LYS A C 1
ATOM 1652 O O . LYS A 1 198 ? 20.849 -6.937 -5.603 1.00 89.62 198 LYS A O 1
ATOM 1657 N N . LEU A 1 199 ? 19.896 -5.071 -6.417 1.00 89.75 199 LEU A N 1
ATOM 1658 C CA . LEU A 1 199 ? 18.607 -5.671 -6.745 1.00 89.75 199 LEU A CA 1
ATOM 1659 C C . LEU A 1 199 ? 18.755 -6.542 -7.996 1.00 89.75 199 LEU A C 1
ATOM 1661 O O . LEU A 1 199 ? 18.444 -7.723 -7.915 1.00 89.75 199 LEU A O 1
ATOM 1665 N N . LEU A 1 200 ? 19.317 -5.990 -9.073 1.00 87.69 200 LEU A N 1
ATOM 1666 C CA . LEU A 1 200 ? 19.576 -6.687 -10.331 1.00 87.69 200 LEU A CA 1
ATOM 1667 C C . LEU A 1 200 ? 20.415 -7.954 -10.113 1.00 87.69 200 LEU A C 1
ATOM 1669 O O . LEU A 1 200 ? 19.982 -9.043 -10.460 1.00 87.69 200 LEU A O 1
ATOM 1673 N N . LYS A 1 201 ? 21.539 -7.855 -9.386 1.00 85.19 201 LYS A N 1
ATOM 1674 C CA . LYS A 1 201 ? 22.358 -9.029 -9.026 1.00 85.19 201 LYS A CA 1
ATOM 1675 C C . LYS A 1 201 ? 21.567 -10.129 -8.309 1.00 85.19 201 LYS A C 1
ATOM 1677 O O . LYS A 1 201 ? 21.830 -11.303 -8.531 1.00 85.19 201 LYS A O 1
ATOM 1682 N N . LYS A 1 202 ? 20.628 -9.769 -7.426 1.00 85.06 202 LYS A N 1
ATOM 1683 C CA . LYS A 1 202 ? 19.790 -10.749 -6.713 1.00 85.06 202 LYS A CA 1
ATOM 1684 C C . LYS A 1 202 ? 18.734 -11.381 -7.611 1.00 85.06 202 LYS A C 1
ATOM 1686 O O . LYS A 1 202 ? 18.431 -12.548 -7.411 1.00 85.06 202 LYS A O 1
ATOM 1691 N N . LEU A 1 203 ? 18.185 -10.623 -8.556 1.00 82.94 203 LEU A N 1
ATOM 1692 C CA . LEU A 1 203 ? 17.249 -11.157 -9.542 1.00 82.94 203 LEU A CA 1
ATOM 1693 C C . LEU A 1 203 ? 17.967 -12.177 -10.439 1.00 82.94 203 LEU A C 1
ATOM 1695 O O . LEU A 1 203 ? 17.514 -13.313 -10.502 1.00 82.94 203 LEU A O 1
ATOM 1699 N N . ASN A 1 204 ? 19.154 -11.832 -10.952 1.00 69.56 204 ASN A N 1
ATOM 1700 C CA . ASN A 1 204 ? 19.956 -12.723 -11.800 1.00 69.56 204 ASN A CA 1
ATOM 1701 C C . ASN A 1 204 ? 20.454 -13.975 -11.044 1.00 69.56 204 ASN A C 1
ATOM 1703 O O . ASN A 1 204 ? 20.435 -15.077 -11.578 1.00 69.56 204 ASN A O 1
ATOM 1707 N N . MET A 1 205 ? 20.889 -13.843 -9.780 1.00 54.25 205 MET A N 1
ATOM 1708 C CA . MET A 1 205 ? 21.356 -14.994 -8.983 1.00 54.25 205 MET A CA 1
ATOM 1709 C C . MET A 1 205 ? 20.240 -15.980 -8.612 1.00 54.25 205 MET A C 1
ATOM 1711 O O . MET A 1 205 ? 20.503 -17.169 -8.444 1.00 54.25 205 MET A O 1
ATOM 1715 N N . GLU A 1 206 ? 19.005 -15.511 -8.427 1.00 52.94 206 GLU A N 1
ATOM 1716 C CA . GLU A 1 206 ? 17.883 -16.402 -8.112 1.00 52.94 206 GLU A CA 1
ATOM 1717 C C . GLU A 1 206 ? 17.324 -17.091 -9.365 1.00 52.94 206 GLU A C 1
ATOM 1719 O O . GLU A 1 206 ? 16.814 -18.198 -9.234 1.00 52.94 206 GLU A O 1
ATOM 1724 N N . GLU A 1 207 ? 17.493 -16.522 -10.564 1.00 49.12 207 GLU A N 1
ATOM 1725 C CA . GLU A 1 207 ? 17.192 -17.201 -11.834 1.00 49.12 207 GLU A CA 1
ATOM 1726 C C . GLU A 1 207 ? 18.128 -18.381 -12.110 1.00 49.12 207 GLU A C 1
ATOM 1728 O O . GLU A 1 207 ? 17.638 -19.453 -12.454 1.00 49.12 207 GLU A O 1
ATOM 1733 N N . ILE A 1 208 ? 19.430 -18.246 -11.829 1.00 36.88 208 ILE A N 1
ATOM 1734 C CA . ILE A 1 208 ? 20.408 -19.350 -11.936 1.00 36.88 208 ILE A CA 1
ATOM 1735 C C . ILE A 1 208 ? 20.038 -20.516 -10.995 1.00 36.88 208 ILE A C 1
ATOM 1737 O O . ILE A 1 208 ? 20.257 -21.681 -11.309 1.00 36.88 208 ILE A O 1
ATOM 1741 N N . ASN A 1 209 ? 19.393 -20.234 -9.858 1.00 40.94 209 ASN A N 1
ATOM 1742 C CA . ASN A 1 209 ? 18.877 -21.276 -8.960 1.00 40.94 209 ASN A CA 1
ATOM 1743 C C . ASN A 1 209 ? 17.502 -21.831 -9.380 1.00 40.94 209 ASN A C 1
ATOM 1745 O O . ASN A 1 209 ? 17.081 -22.873 -8.876 1.00 40.94 209 ASN A O 1
ATOM 1749 N N . HIS A 1 210 ? 16.785 -21.148 -10.276 1.00 39.22 210 HIS A N 1
ATOM 1750 C CA . HIS A 1 210 ? 15.445 -21.512 -10.744 1.00 39.22 210 HIS A CA 1
ATOM 1751 C C . HIS A 1 210 ? 15.405 -21.984 -12.207 1.00 39.22 210 HIS A C 1
ATOM 1753 O O . HIS A 1 210 ? 14.311 -22.257 -12.713 1.00 39.22 210 HIS A O 1
ATOM 1759 N N . GLU A 1 211 ? 16.565 -22.146 -12.855 1.00 38.78 211 GLU A N 1
ATOM 1760 C CA . GLU A 1 211 ? 16.767 -22.514 -14.270 1.00 38.78 211 GLU A CA 1
ATOM 1761 C C . GLU A 1 211 ? 16.126 -23.844 -14.710 1.00 38.78 211 GLU A C 1
ATOM 1763 O O . GLU A 1 211 ? 16.132 -24.179 -15.888 1.00 38.78 211 GLU A O 1
ATOM 1768 N N . GLN A 1 212 ? 15.457 -24.574 -13.816 1.00 39.91 212 GLN A N 1
ATOM 1769 C CA . GLN A 1 212 ? 14.576 -25.677 -14.206 1.00 39.91 212 GLN A CA 1
ATOM 1770 C C . GLN A 1 212 ? 13.107 -25.278 -14.448 1.00 39.91 212 GLN A C 1
ATOM 1772 O O . GLN A 1 212 ? 12.320 -26.160 -14.792 1.00 39.91 212 GLN A O 1
ATOM 1777 N N . ARG A 1 213 ? 12.675 -24.009 -14.279 1.00 37.12 213 ARG A N 1
ATOM 1778 C CA . ARG A 1 213 ? 11.240 -23.659 -14.441 1.00 37.12 213 ARG A CA 1
ATOM 1779 C C . ARG A 1 213 ? 10.820 -22.364 -15.150 1.00 37.12 213 ARG A C 1
ATOM 1781 O O . ARG A 1 213 ? 9.626 -22.277 -15.399 1.00 37.12 213 ARG A O 1
ATOM 1788 N N . ASN A 1 214 ? 11.661 -21.395 -15.528 1.00 39.28 214 ASN A N 1
ATOM 1789 C CA . ASN A 1 214 ? 11.155 -20.214 -16.269 1.00 39.28 214 ASN A CA 1
ATOM 1790 C C . ASN A 1 214 ? 12.200 -19.547 -17.182 1.00 39.28 214 ASN A C 1
ATOM 1792 O O . ASN A 1 214 ? 12.877 -18.609 -16.783 1.00 39.28 214 ASN A O 1
ATOM 1796 N N . ILE A 1 215 ? 12.253 -19.980 -18.443 1.00 43.88 215 ILE A N 1
ATOM 1797 C CA . ILE A 1 215 ? 13.166 -19.472 -19.489 1.00 43.88 215 ILE A CA 1
ATOM 1798 C C . ILE A 1 215 ? 12.839 -18.022 -19.928 1.00 43.88 215 ILE A C 1
ATOM 1800 O O . ILE A 1 215 ? 13.687 -17.330 -20.473 1.00 43.88 215 ILE A O 1
ATOM 1804 N N . ARG A 1 216 ? 11.641 -17.494 -19.631 1.00 48.44 216 ARG A N 1
ATOM 1805 C CA . ARG A 1 216 ? 11.196 -16.187 -20.157 1.00 48.44 216 ARG A CA 1
ATOM 1806 C C . ARG A 1 216 ? 11.712 -14.941 -19.431 1.00 48.44 216 ARG A C 1
ATOM 1808 O O . ARG A 1 216 ? 11.607 -13.868 -20.006 1.00 48.44 216 ARG A O 1
ATOM 1815 N N . PHE A 1 217 ? 12.202 -15.023 -18.193 1.00 49.16 217 PHE A N 1
ATOM 1816 C CA . PHE A 1 217 ? 12.607 -13.817 -17.444 1.00 49.16 217 PHE A CA 1
ATOM 1817 C C . PHE A 1 217 ? 14.080 -13.430 -17.722 1.00 49.16 217 PHE A C 1
ATOM 1819 O O . PHE A 1 217 ? 14.368 -12.246 -17.905 1.00 49.16 217 PHE A O 1
ATOM 1826 N N . ILE A 1 218 ? 14.955 -14.419 -17.962 1.00 49.03 218 ILE A N 1
ATOM 1827 C CA . ILE A 1 218 ? 16.377 -14.228 -18.311 1.00 49.03 218 ILE A CA 1
ATOM 1828 C C . ILE A 1 218 ? 16.539 -13.584 -19.693 1.00 49.03 218 ILE A C 1
ATOM 1830 O O . ILE A 1 218 ? 17.326 -12.650 -19.845 1.00 49.03 218 ILE A O 1
ATOM 1834 N N . GLU A 1 219 ? 15.774 -14.033 -20.696 1.00 49.72 219 GLU A N 1
ATOM 1835 C CA . GLU A 1 219 ? 15.813 -13.462 -22.055 1.00 49.72 219 GLU A CA 1
ATOM 1836 C C . GLU A 1 219 ? 15.387 -11.987 -22.079 1.00 49.72 219 GLU A C 1
ATOM 1838 O O . GLU A 1 219 ? 15.832 -11.231 -22.940 1.00 49.72 219 GLU A O 1
ATOM 1843 N N . ILE A 1 220 ? 14.547 -11.575 -21.125 1.00 52.00 220 ILE A N 1
ATOM 1844 C CA . ILE A 1 220 ? 14.016 -10.214 -21.016 1.00 52.00 220 ILE A CA 1
ATOM 1845 C C . ILE A 1 220 ? 15.027 -9.263 -20.353 1.00 52.00 220 ILE A C 1
ATOM 1847 O O . ILE A 1 220 ? 15.088 -8.095 -20.722 1.00 52.00 220 ILE A O 1
ATOM 1851 N N . ILE A 1 221 ? 15.838 -9.738 -19.402 1.00 52.25 221 ILE A N 1
ATOM 1852 C CA . ILE A 1 221 ? 16.852 -8.910 -18.718 1.00 52.25 221 ILE A CA 1
ATOM 1853 C C . ILE A 1 221 ? 18.195 -8.910 -19.469 1.00 52.25 221 ILE A C 1
ATOM 1855 O O . ILE A 1 221 ? 18.947 -7.949 -19.362 1.00 52.25 221 ILE A O 1
ATOM 1859 N N . SER A 1 222 ? 18.500 -9.961 -20.234 1.00 46.59 222 SER A N 1
ATOM 1860 C CA . SER A 1 222 ? 19.826 -10.158 -20.846 1.00 46.59 222 SER A CA 1
ATOM 1861 C C . SER A 1 222 ? 19.981 -9.594 -22.268 1.00 46.59 222 SER A C 1
ATOM 1863 O O . SER A 1 222 ? 21.086 -9.639 -22.799 1.00 46.59 222 SER A O 1
ATOM 1865 N N . ASN A 1 223 ? 18.910 -9.085 -22.893 1.00 42.25 223 ASN A N 1
ATOM 1866 C CA . ASN A 1 223 ? 18.898 -8.649 -24.302 1.00 42.25 223 ASN A CA 1
ATOM 1867 C C . ASN A 1 223 ? 18.744 -7.124 -24.517 1.00 42.25 223 ASN A C 1
ATOM 1869 O O . ASN A 1 223 ? 18.345 -6.710 -25.607 1.00 42.25 223 ASN A O 1
ATOM 1873 N N . VAL A 1 224 ? 19.059 -6.285 -23.519 1.00 41.56 224 VAL A N 1
ATOM 1874 C CA . VAL A 1 224 ? 19.131 -4.811 -23.660 1.00 41.56 224 VAL A CA 1
ATOM 1875 C C . VAL A 1 224 ? 20.399 -4.274 -23.012 1.00 41.56 224 VAL A C 1
ATOM 1877 O O . VAL A 1 224 ? 20.630 -4.607 -21.829 1.00 41.56 224 VAL A O 1
#

Radius of gyration: 22.03 Å; chains: 1; bounding box: 48×47×63 Å

Organism: NCBI:txid1234261